Protein AF-A0A2P4XHM8-F1 (afdb_monomer_lite)

Secondary structure (DSSP, 8-state):
-HHHHHTEESSGGG--SSSEE-GGGT-S-TT------TTTHHHHHHHHHTS-GGGSTTGGGSPPPHHHHHHHHHHHHHHHHHHHTSTT----HHHHHHHHHHHHHHHHHHHHHHHHHHH-GGGSSS-SSSHHHHHHHHHHHH--STTHHHHHHHHHHHHHHTT-HHHHHHHHHHHHHHHHHHSSS--TTSTTHHHHHHHHHHHHSHHHHHHHHHSTTSSPPSSS---HHHHHHHSHHHHHH--SSTT-HHHHHHTTTGGGS-HHHHHHHHHHHHHHHHHHHHHHHHHHHHHHHH-HHHHHHHHHHHHHHHHTTGGGGSSS--TTTSPPHHHHHHHHHHHHHHHHHHHSTT-GGGGGS-TTHHHH-SSSS--

Radius of gyration: 26.79 Å; chains: 1; bounding box: 72×52×76 Å

Structure (mmCIF, N/CA/C/O backbone):
data_AF-A0A2P4XHM8-F1
#
_entry.id   AF-A0A2P4XHM8-F1
#
loop_
_atom_site.group_PDB
_atom_site.id
_atom_site.type_symbol
_atom_site.label_atom_id
_atom_site.label_alt_id
_atom_site.label_comp_id
_atom_site.label_asym_id
_atom_site.label_entity_id
_atom_site.label_seq_id
_atom_site.pdbx_PDB_ins_code
_atom_site.Cartn_x
_atom_site.Cartn_y
_atom_site.Cartn_z
_atom_site.occupancy
_atom_site.B_iso_or_equiv
_atom_site.auth_seq_id
_atom_site.auth_comp_id
_atom_site.auth_asym_id
_atom_site.auth_atom_id
_atom_site.pdbx_PDB_model_num
ATOM 1 N N . MET A 1 1 ? -11.647 5.630 32.961 1.00 89.12 1 MET A N 1
ATOM 2 C CA . MET A 1 1 ? -10.933 4.912 31.881 1.00 89.12 1 MET A CA 1
ATOM 3 C C . MET A 1 1 ? -11.720 5.019 30.587 1.00 89.12 1 MET A C 1
ATOM 5 O O . MET A 1 1 ? -11.275 5.742 29.714 1.00 89.12 1 MET A O 1
ATOM 9 N N . LEU A 1 2 ? -12.910 4.413 30.498 1.00 91.69 2 LEU A N 1
ATOM 10 C CA . LEU A 1 2 ? -13.724 4.394 29.274 1.00 91.69 2 LEU A CA 1
ATOM 11 C C . LEU A 1 2 ? -14.035 5.786 28.699 1.00 91.69 2 LEU A C 1
ATOM 13 O O . LEU A 1 2 ? -13.901 5.974 27.497 1.00 91.69 2 LEU A O 1
ATOM 17 N N . GLN A 1 3 ? -14.313 6.789 29.542 1.00 91.75 3 GLN A N 1
ATOM 18 C CA . GLN A 1 3 ? -14.524 8.172 29.078 1.00 91.75 3 GLN A CA 1
ATOM 19 C C . GLN A 1 3 ? -13.303 8.723 28.324 1.00 91.75 3 GLN A C 1
ATOM 21 O O . GLN A 1 3 ? -13.453 9.357 27.288 1.00 91.75 3 GLN A O 1
ATOM 26 N N . ARG A 1 4 ? -12.084 8.411 28.793 1.00 90.88 4 ARG A N 1
ATOM 27 C CA . ARG A 1 4 ? -10.829 8.798 28.125 1.00 90.88 4 ARG A CA 1
ATOM 28 C C . ARG A 1 4 ? -10.553 7.998 26.859 1.00 90.88 4 ARG A C 1
ATOM 30 O O . ARG A 1 4 ? -9.844 8.477 25.996 1.00 90.88 4 ARG A O 1
ATOM 37 N N . VAL A 1 5 ? -11.049 6.769 26.753 1.00 94.25 5 VAL A N 1
ATOM 38 C CA . VAL A 1 5 ? -10.861 5.939 25.552 1.00 94.25 5 VAL A CA 1
ATOM 39 C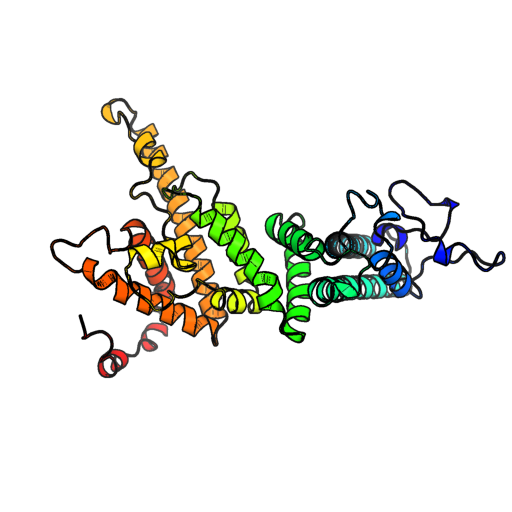 C . VAL A 1 5 ? -11.794 6.410 24.443 1.00 94.25 5 VAL A C 1
ATOM 41 O O . VAL A 1 5 ? -11.370 6.619 23.308 1.00 94.25 5 VAL A O 1
ATOM 44 N N . LEU A 1 6 ? -13.056 6.635 24.796 1.00 94.25 6 LEU A N 1
ATOM 45 C CA . LEU A 1 6 ? -14.114 7.005 23.866 1.00 94.25 6 LEU A CA 1
ATOM 46 C C . LEU A 1 6 ? -14.201 8.522 23.628 1.00 94.25 6 LEU A C 1
ATOM 48 O O . LEU A 1 6 ? -14.824 8.939 22.661 1.00 94.25 6 LEU A O 1
ATOM 52 N N . HIS A 1 7 ? -13.571 9.359 24.457 1.00 92.94 7 HIS A N 1
ATOM 53 C CA . HIS A 1 7 ? -13.730 10.824 24.426 1.00 92.94 7 HIS A CA 1
ATOM 54 C C . HIS A 1 7 ? -15.203 11.258 24.563 1.00 92.94 7 HIS A C 1
ATOM 56 O O . HIS A 1 7 ? -15.656 12.215 23.936 1.00 92.94 7 HIS A O 1
ATOM 62 N N . VAL A 1 8 ? -15.964 10.534 25.388 1.00 90.88 8 VAL A N 1
ATOM 63 C CA . VAL A 1 8 ? -17.378 10.823 25.665 1.00 90.88 8 VAL A CA 1
ATOM 64 C C . VAL A 1 8 ? -17.661 10.805 27.161 1.00 90.88 8 VAL A C 1
ATOM 66 O O . VAL A 1 8 ? -17.002 10.098 27.928 1.00 90.88 8 VAL A O 1
ATOM 69 N N . THR A 1 9 ? -18.670 11.563 27.574 1.00 89.44 9 THR A N 1
ATOM 70 C CA . THR A 1 9 ? -19.227 11.557 28.926 1.00 89.44 9 THR A CA 1
ATOM 71 C C . THR A 1 9 ? -20.744 11.403 28.871 1.00 89.44 9 THR A C 1
ATOM 73 O O . THR A 1 9 ? -21.395 11.880 27.945 1.00 89.44 9 THR A O 1
ATOM 76 N N . LEU A 1 10 ? -21.302 10.727 29.877 1.00 86.75 10 LEU A N 1
ATOM 77 C CA . LEU A 1 10 ? -22.750 10.606 30.081 1.00 86.75 10 LEU A CA 1
ATOM 78 C C . LEU A 1 10 ? -23.258 11.606 31.135 1.00 86.75 10 LEU A C 1
ATOM 80 O O . LEU A 1 10 ? -24.451 11.846 31.242 1.00 86.75 10 LEU A O 1
ATOM 84 N N . SER A 1 11 ? -22.345 12.213 31.904 1.00 83.25 11 SER A N 1
ATOM 85 C CA . SER A 1 11 ? -22.675 13.208 32.925 1.00 83.25 11 SER A CA 1
ATOM 86 C C . SER A 1 11 ? -22.377 14.619 32.406 1.00 83.25 11 SER A C 1
ATOM 88 O O . SER A 1 11 ? -21.229 14.867 32.001 1.00 83.25 11 SER A O 1
ATOM 90 N N . PRO A 1 12 ? -23.347 15.555 32.470 1.00 79.44 12 PRO A N 1
ATOM 91 C CA . PRO A 1 12 ? -23.153 16.949 32.067 1.00 79.44 12 PRO A CA 1
ATOM 92 C C . PRO A 1 12 ? -22.021 17.646 32.831 1.00 79.44 12 PRO A C 1
ATOM 94 O O . PRO A 1 12 ? -21.310 18.470 32.263 1.00 79.44 12 PRO A O 1
ATOM 97 N N . ALA A 1 13 ? -21.802 17.272 34.097 1.00 78.62 13 ALA A N 1
ATOM 98 C CA . ALA A 1 13 ? -20.784 17.874 34.961 1.00 78.62 13 ALA A CA 1
ATOM 99 C C . ALA A 1 13 ? -19.343 17.637 34.474 1.00 78.62 13 ALA A C 1
ATOM 101 O O . ALA A 1 13 ? -18.452 18.425 34.778 1.00 78.62 13 ALA A O 1
ATOM 102 N N . ASN A 1 14 ? -19.113 16.566 33.708 1.00 77.88 14 ASN A N 1
ATOM 103 C CA . ASN A 1 14 ? -17.794 16.202 33.183 1.00 77.88 14 ASN A CA 1
ATOM 104 C C . ASN A 1 14 ? -17.599 16.618 31.715 1.00 77.88 14 ASN A C 1
ATOM 106 O O . ASN A 1 14 ? -16.598 16.243 31.104 1.00 77.88 14 ASN A O 1
ATOM 110 N N . SER A 1 15 ? -18.557 17.346 31.130 1.00 79.88 15 SER A N 1
ATOM 111 C CA . SER A 1 15 ? -18.459 17.832 29.753 1.00 79.88 15 SER A CA 1
ATOM 112 C C . SER A 1 15 ? -17.313 18.833 29.630 1.00 79.88 15 SER A C 1
ATOM 114 O O . SER A 1 15 ? -17.221 19.788 30.400 1.00 79.88 15 SER A O 1
ATOM 116 N N . SER A 1 16 ? -16.433 18.629 28.654 1.00 80.38 16 SER A N 1
ATOM 117 C CA . SER A 1 16 ? -15.273 19.492 28.415 1.00 80.38 16 SER A CA 1
ATOM 118 C C . SER A 1 16 ? -14.989 19.606 26.918 1.00 80.38 16 SER A C 1
ATOM 120 O O . SER A 1 16 ? -15.649 18.968 26.104 1.00 80.38 16 SER A O 1
ATOM 122 N N . SER A 1 17 ? -13.980 20.391 26.527 1.00 73.25 17 SER A N 1
ATOM 123 C CA . SER A 1 17 ? -13.530 20.428 25.127 1.00 73.25 17 SER A CA 1
ATOM 124 C C . SER A 1 17 ? -12.976 19.082 24.630 1.00 73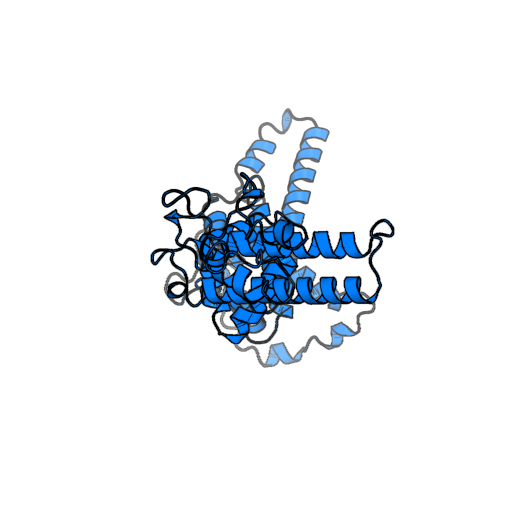.25 17 SER A C 1
ATOM 126 O O . SER A 1 17 ? -12.831 18.893 23.428 1.00 73.25 17 SER A O 1
ATOM 128 N N . GLU A 1 18 ? -12.626 18.169 25.541 1.00 78.31 18 GLU A N 1
ATOM 129 C CA . GLU A 1 18 ? -12.064 16.848 25.233 1.00 78.31 18 GLU A CA 1
ATOM 130 C C . GLU A 1 18 ? -13.109 15.723 25.335 1.00 78.31 18 GLU A C 1
ATOM 132 O O . GLU A 1 18 ? -13.016 14.734 24.607 1.00 78.31 18 GLU A O 1
ATOM 137 N N . LEU A 1 19 ? -14.109 15.871 26.214 1.00 85.44 19 LEU A N 1
ATOM 138 C CA . LEU A 1 19 ? -15.163 14.882 26.453 1.00 85.44 19 LEU A CA 1
ATOM 139 C C . LEU A 1 19 ? -16.507 15.375 25.916 1.00 85.44 19 LEU A C 1
ATOM 141 O O . LEU A 1 19 ? -17.112 16.284 26.485 1.00 85.44 19 LEU A O 1
ATOM 145 N N . LEU A 1 20 ? -16.998 14.717 24.865 1.00 87.25 20 LEU A N 1
ATOM 146 C CA . LEU A 1 20 ? -18.301 15.009 24.274 1.00 87.25 20 LEU A CA 1
ATOM 147 C C . LEU A 1 20 ? -19.433 14.437 25.139 1.00 87.25 20 LEU A C 1
ATOM 149 O O . LEU A 1 20 ? -19.448 13.240 25.430 1.00 87.25 20 LEU A O 1
ATOM 153 N N . LEU A 1 21 ? -20.394 15.271 25.530 1.00 86.69 21 LEU A N 1
ATOM 154 C CA . LEU A 1 21 ? -21.606 14.813 26.209 1.00 86.69 21 LEU A CA 1
ATOM 155 C C . LEU A 1 21 ? -22.535 14.103 25.218 1.00 86.69 21 LEU A C 1
ATOM 157 O O . LEU A 1 21 ? -22.837 14.652 24.161 1.00 86.69 21 LEU A O 1
ATOM 161 N N . LEU A 1 22 ? -23.018 12.914 25.580 1.00 86.00 22 LEU A N 1
ATOM 162 C CA . LEU A 1 22 ? -24.069 12.217 24.837 1.00 86.00 22 LEU A CA 1
ATOM 163 C C . LEU A 1 22 ? -25.427 12.440 25.526 1.00 86.00 22 LEU A C 1
ATOM 165 O O . LEU A 1 22 ? -25.728 11.750 26.504 1.00 86.00 22 LEU A O 1
ATOM 169 N N . PRO A 1 23 ? -26.243 13.405 25.061 1.00 79.25 23 PRO A N 1
ATOM 170 C CA . PRO A 1 23 ? -27.460 13.819 25.759 1.00 79.25 23 PRO A CA 1
ATOM 171 C C . PRO A 1 23 ? -28.508 12.705 25.862 1.00 79.25 23 PRO A C 1
ATOM 173 O O . PRO A 1 23 ? -29.225 12.652 26.856 1.00 79.25 23 PRO A O 1
ATOM 176 N N . GLN A 1 24 ? -28.548 11.775 24.903 1.00 80.75 24 GLN A N 1
ATOM 177 C CA . GLN A 1 24 ? -29.465 10.630 24.903 1.00 80.75 24 GLN A CA 1
ATOM 178 C C . GLN A 1 24 ? -29.274 9.673 26.093 1.00 80.75 24 GLN A C 1
ATOM 180 O O . GLN A 1 24 ? -30.182 8.924 26.424 1.00 80.75 24 GLN A O 1
ATOM 185 N N . PHE A 1 25 ? -28.117 9.714 26.758 1.00 79.19 25 PHE A N 1
ATOM 186 C CA . PHE A 1 25 ? -27.855 8.945 27.981 1.00 79.19 25 PHE A CA 1
ATOM 187 C C . PHE A 1 25 ? -27.886 9.813 29.246 1.00 79.19 25 PHE A C 1
ATOM 189 O O . PHE A 1 25 ? -27.751 9.290 30.351 1.00 79.19 25 PHE A O 1
ATOM 196 N N . ALA A 1 26 ? -28.019 11.133 29.092 1.00 67.12 26 ALA A N 1
ATOM 197 C CA . ALA A 1 26 ? -27.961 12.093 30.187 1.00 67.12 26 ALA A CA 1
ATOM 198 C C . ALA A 1 26 ? -29.334 12.356 30.829 1.00 67.12 26 ALA A C 1
ATOM 200 O O . ALA A 1 26 ? -29.383 12.909 31.926 1.00 67.12 26 ALA A O 1
ATOM 201 N N . ALA A 1 27 ? -30.441 11.985 30.176 1.00 58.12 27 ALA A N 1
ATOM 202 C CA . ALA A 1 27 ? -31.784 12.276 30.667 1.00 58.12 27 ALA A CA 1
ATOM 203 C C . ALA A 1 27 ? -32.775 11.149 30.349 1.00 58.12 27 ALA A C 1
ATOM 205 O O . ALA A 1 27 ? -33.145 10.979 29.195 1.00 58.12 27 ALA A O 1
ATOM 206 N N . GLU A 1 28 ? -33.223 10.444 31.397 1.00 50.84 28 GLU A N 1
ATOM 207 C CA . GLU A 1 28 ? -34.598 9.914 31.498 1.00 50.84 28 GLU A CA 1
ATOM 208 C C . GLU A 1 28 ? -34.998 9.452 32.919 1.00 50.84 28 GLU A C 1
ATOM 210 O O . GLU A 1 28 ? -36.181 9.252 33.165 1.00 50.84 28 GLU A O 1
ATOM 215 N N . ASN A 1 29 ? -34.088 9.359 33.904 1.00 46.09 29 ASN A N 1
ATOM 216 C CA . ASN A 1 29 ? -34.474 9.109 35.303 1.00 46.09 29 ASN A CA 1
ATOM 217 C C . ASN A 1 29 ? -33.599 9.881 36.302 1.00 46.09 29 ASN A C 1
ATOM 219 O O . ASN A 1 29 ? -32.431 9.556 36.497 1.00 46.09 29 ASN A O 1
ATOM 223 N N . GLU A 1 30 ? -34.196 10.841 37.014 1.00 49.81 30 GLU A N 1
ATOM 224 C CA . GLU A 1 30 ? -33.586 11.650 38.091 1.00 49.81 30 GLU A CA 1
ATOM 225 C C . GLU A 1 30 ? -33.119 10.835 39.325 1.00 49.81 30 GLU A C 1
ATOM 227 O O . GLU A 1 30 ? -32.728 11.406 40.340 1.00 49.81 30 GLU A O 1
ATOM 232 N N . ALA A 1 31 ? -33.143 9.498 39.269 1.00 48.81 31 ALA A N 1
ATOM 233 C CA . ALA A 1 31 ? -32.831 8.622 40.398 1.00 48.81 31 ALA A CA 1
ATOM 234 C C . ALA A 1 31 ? -31.466 7.911 40.305 1.00 48.81 31 ALA A C 1
ATOM 236 O O . ALA A 1 31 ? -30.995 7.393 41.319 1.00 48.81 31 ALA A O 1
ATOM 237 N N . GLN A 1 32 ? -30.806 7.876 39.136 1.00 54.75 32 GLN A N 1
ATOM 238 C CA . GLN A 1 32 ? -29.509 7.202 39.007 1.00 54.75 32 GLN A CA 1
ATOM 239 C C . GLN A 1 32 ? -28.675 7.768 37.851 1.00 54.75 32 GLN A C 1
ATOM 241 O O . GLN A 1 32 ? -29.025 7.590 36.687 1.00 54.75 32 GLN A O 1
ATOM 246 N N . ASP A 1 33 ? -27.547 8.413 38.169 1.00 60.94 33 ASP A N 1
ATOM 247 C CA . ASP A 1 33 ? -26.552 8.810 37.168 1.00 60.94 33 ASP A CA 1
ATOM 248 C C . ASP A 1 33 ? -26.105 7.570 36.375 1.00 60.94 33 ASP A C 1
ATOM 250 O O . ASP A 1 33 ? -25.516 6.639 36.935 1.00 60.94 33 ASP A O 1
ATOM 254 N N . VAL A 1 34 ? -26.375 7.537 35.067 1.00 73.56 34 VAL A N 1
ATOM 255 C CA . VAL A 1 34 ? -25.906 6.458 34.191 1.00 73.56 34 VAL A CA 1
ATOM 256 C C . VAL A 1 34 ? -24.388 6.580 34.056 1.00 73.56 34 VAL A C 1
ATOM 258 O O . VAL A 1 34 ? -23.858 7.482 33.406 1.00 73.56 34 VAL A O 1
ATOM 261 N N . ILE A 1 35 ? -23.658 5.664 34.693 1.00 82.94 35 ILE A N 1
ATOM 262 C CA . ILE A 1 35 ? -22.194 5.633 34.638 1.00 82.94 35 ILE A CA 1
ATOM 263 C C . ILE A 1 35 ? -21.747 4.824 33.416 1.00 82.94 35 ILE A C 1
ATOM 265 O O . ILE A 1 35 ? -22.267 3.746 33.121 1.00 82.94 35 ILE A O 1
ATOM 269 N N . LEU A 1 36 ? -20.729 5.328 32.716 1.00 86.75 36 LEU A N 1
ATOM 270 C CA . LEU A 1 36 ? -20.074 4.593 31.638 1.00 86.75 36 LEU A CA 1
ATOM 271 C C . LEU A 1 36 ? -19.326 3.377 32.208 1.00 86.75 36 LEU A C 1
ATOM 273 O O . LEU A 1 36 ? -18.373 3.524 32.979 1.00 86.75 36 LEU A O 1
ATOM 277 N N . SER A 1 37 ? -19.749 2.184 31.807 1.00 89.56 37 SER A N 1
ATOM 278 C CA . SER A 1 37 ? -19.273 0.892 32.299 1.00 89.56 37 SER A CA 1
ATOM 279 C C . SER A 1 37 ? -19.055 -0.087 31.143 1.00 89.56 37 SER A C 1
ATOM 281 O O . SER A 1 37 ? -19.367 0.211 29.993 1.00 89.56 37 SER A O 1
ATOM 283 N N . ALA A 1 38 ? -18.518 -1.274 31.431 1.00 88.50 38 ALA A N 1
ATOM 284 C CA . ALA A 1 38 ? -18.350 -2.303 30.408 1.00 88.50 38 ALA A CA 1
ATOM 285 C C . ALA A 1 38 ? -19.689 -2.756 29.791 1.00 88.50 38 ALA A C 1
ATOM 287 O O . ALA A 1 38 ? -19.716 -3.126 28.624 1.00 88.50 38 ALA A O 1
ATOM 288 N N . ALA A 1 39 ? -20.795 -2.665 30.539 1.00 88.62 39 ALA A N 1
ATOM 289 C CA . ALA A 1 39 ? -22.111 -3.118 30.091 1.00 88.62 39 ALA A CA 1
ATOM 290 C C . ALA A 1 39 ? -22.742 -2.225 29.008 1.00 88.62 39 ALA A C 1
ATOM 292 O O . ALA A 1 39 ? -23.501 -2.725 28.187 1.00 88.62 39 ALA A O 1
ATOM 293 N N . ASN A 1 40 ? -22.431 -0.923 28.994 1.00 90.69 40 ASN A N 1
ATOM 294 C CA . ASN A 1 40 ? -22.996 0.044 28.042 1.00 90.69 40 ASN A CA 1
ATOM 295 C C . ASN A 1 40 ? -21.962 0.612 27.054 1.00 90.69 40 ASN A C 1
ATOM 297 O O . ASN A 1 40 ? -22.311 1.420 26.198 1.00 90.69 40 ASN A O 1
ATOM 301 N N . ALA A 1 41 ? -20.693 0.193 27.129 1.00 92.19 41 ALA A N 1
ATOM 302 C CA . ALA A 1 41 ? -19.630 0.716 26.269 1.00 92.19 41 ALA A CA 1
ATOM 303 C C . ALA A 1 41 ? -19.903 0.507 24.768 1.00 92.19 41 ALA A C 1
ATOM 305 O O . ALA A 1 41 ? -19.578 1.379 23.963 1.00 92.19 41 ALA A O 1
ATOM 306 N N . SER A 1 42 ? -20.513 -0.622 24.400 1.00 91.88 42 SER A N 1
ATOM 307 C CA . SER A 1 42 ? -20.863 -0.958 23.017 1.00 91.88 42 SER A CA 1
ATOM 308 C C . SER A 1 42 ? -21.924 -0.018 22.441 1.00 91.88 42 SER A C 1
ATOM 310 O O . SER A 1 42 ? -21.747 0.524 21.349 1.00 91.88 42 SER A O 1
ATOM 312 N N . GLU A 1 43 ? -22.993 0.211 23.202 1.00 91.25 43 GLU A N 1
ATOM 313 C CA . GLU A 1 43 ? -24.091 1.115 22.857 1.00 91.25 43 GLU A CA 1
ATOM 314 C C . GLU A 1 43 ? -23.605 2.564 22.774 1.00 91.25 43 GLU A C 1
ATOM 316 O O . GLU A 1 43 ? -23.906 3.275 21.819 1.00 91.25 43 GLU A O 1
ATOM 321 N N . VAL A 1 44 ? -22.769 2.980 23.728 1.00 93.00 44 VAL A N 1
ATOM 322 C CA . VAL A 1 44 ? -22.172 4.319 23.761 1.00 93.00 44 VAL A CA 1
ATOM 323 C C . VAL A 1 44 ? -21.255 4.553 22.561 1.00 93.00 44 VAL A C 1
ATOM 325 O O . VAL A 1 44 ? -21.332 5.612 21.934 1.00 93.00 44 VAL A O 1
ATOM 328 N N . LEU A 1 45 ? -20.409 3.576 22.209 1.00 94.44 45 LEU A N 1
ATOM 329 C CA . LEU A 1 45 ? -19.561 3.660 21.020 1.00 94.44 45 LEU A CA 1
ATOM 330 C C . LEU A 1 45 ? -20.414 3.764 19.755 1.00 94.44 45 LEU A C 1
ATOM 332 O O . LEU A 1 45 ? -20.198 4.675 18.962 1.00 94.44 45 LEU A O 1
ATOM 336 N N . TYR A 1 46 ? -21.400 2.879 19.587 1.00 92.44 46 TYR A N 1
ATOM 337 C CA . TYR A 1 46 ? -22.306 2.911 18.439 1.00 92.44 46 TYR A CA 1
ATOM 338 C C . TYR A 1 46 ? -22.989 4.275 18.315 1.00 92.44 46 TYR A C 1
ATOM 340 O O . TYR A 1 46 ? -22.874 4.939 17.288 1.00 92.44 46 TYR A O 1
ATOM 348 N N . SER A 1 47 ? -23.601 4.739 19.404 1.00 90.38 47 SER A N 1
ATOM 349 C CA . SER A 1 47 ? -24.324 6.004 19.467 1.00 90.38 47 SER A CA 1
ATOM 350 C C . SER A 1 47 ? -23.446 7.209 19.115 1.00 90.38 47 SER A C 1
ATOM 352 O O . SER A 1 47 ? -23.896 8.127 18.433 1.00 90.38 47 SER A O 1
ATOM 354 N N . ARG A 1 48 ? -22.162 7.192 19.503 1.00 90.69 48 ARG A N 1
ATOM 355 C CA . ARG A 1 48 ? -21.197 8.224 19.107 1.00 90.69 48 ARG A CA 1
ATOM 356 C C . ARG A 1 48 ? -20.878 8.193 17.613 1.00 90.69 48 ARG A C 1
ATOM 358 O O . ARG A 1 48 ? -20.641 9.253 17.032 1.00 90.69 48 ARG A O 1
ATOM 365 N N . VAL A 1 49 ? -20.811 7.015 17.002 1.00 90.94 49 VAL A N 1
ATOM 366 C CA . VAL A 1 49 ? -20.440 6.862 15.589 1.00 90.94 49 VAL A CA 1
ATOM 367 C C . VAL A 1 49 ? -21.610 7.227 14.662 1.00 90.94 49 VAL A C 1
ATOM 369 O O . VAL A 1 49 ? -21.375 7.807 13.605 1.00 90.94 49 VAL A O 1
ATOM 372 N N . ILE A 1 50 ? -22.856 6.977 15.080 1.00 89.25 50 ILE A N 1
ATOM 373 C CA . ILE A 1 50 ? -24.075 7.343 14.330 1.00 89.25 50 ILE A CA 1
ATOM 374 C C . ILE A 1 50 ? -24.627 8.740 14.666 1.00 89.25 50 ILE A C 1
ATOM 376 O O . ILE A 1 50 ? -25.749 9.076 14.293 1.00 89.25 50 ILE A O 1
ATOM 380 N N . MET A 1 51 ? -23.873 9.553 15.403 1.00 87.06 51 MET A N 1
ATOM 381 C CA . MET A 1 51 ? -24.306 10.887 15.819 1.00 87.06 51 MET A CA 1
ATOM 382 C C . MET A 1 51 ? -24.261 11.876 14.648 1.00 87.06 51 MET A C 1
ATOM 384 O O . MET A 1 51 ? -23.305 11.864 13.868 1.00 87.06 51 MET A O 1
ATOM 388 N N . ASN A 1 52 ? -25.268 12.751 14.541 1.00 83.25 52 ASN A N 1
ATOM 389 C CA . ASN A 1 52 ? -25.352 13.709 13.440 1.00 83.25 52 ASN A CA 1
ATOM 390 C C . ASN A 1 52 ? -24.088 14.579 13.360 1.00 83.25 52 ASN A C 1
ATOM 392 O O . ASN A 1 52 ? -23.637 15.087 14.391 1.00 83.25 52 ASN A O 1
ATOM 396 N N . PRO A 1 53 ? -23.548 14.838 12.156 1.00 81.50 53 PRO A N 1
ATOM 397 C CA . PRO A 1 53 ? -22.302 15.587 12.013 1.00 81.50 53 PRO A CA 1
ATOM 398 C C . PRO A 1 53 ? -22.363 17.013 12.585 1.00 81.50 53 PRO A C 1
ATOM 400 O O . PRO A 1 53 ? -21.353 17.535 13.052 1.00 81.50 53 PRO A O 1
ATOM 403 N N . SER A 1 54 ? -23.551 17.627 12.601 1.00 81.31 54 SER A N 1
ATOM 404 C CA . SER A 1 54 ? -23.811 18.936 13.219 1.00 81.31 54 SER A CA 1
ATOM 405 C C . SER A 1 54 ? -23.531 18.971 14.721 1.00 81.31 54 SER A C 1
ATOM 407 O O . SER A 1 54 ? -23.128 20.012 15.234 1.00 81.31 54 SER A O 1
ATOM 409 N N . ASP A 1 55 ? -23.710 17.839 15.402 1.00 81.94 55 ASP A N 1
ATOM 410 C CA . ASP A 1 55 ? -23.539 17.712 16.850 1.00 81.94 55 ASP A CA 1
ATOM 411 C C . ASP A 1 55 ? -22.108 17.281 17.226 1.00 81.94 55 ASP A C 1
ATOM 413 O O . ASP A 1 55 ? -21.769 17.150 18.404 1.00 81.94 55 ASP A O 1
ATOM 417 N N . LEU A 1 56 ? -21.244 17.054 16.228 1.00 82.38 56 LEU A N 1
ATOM 418 C CA . LEU A 1 56 ? -19.856 16.654 16.429 1.00 82.38 56 LEU A CA 1
ATOM 419 C C . LEU A 1 56 ? -18.918 17.858 16.587 1.00 82.38 56 LEU A C 1
ATOM 421 O O . LEU A 1 56 ? -19.181 18.940 16.058 1.00 82.38 56 LEU A O 1
ATOM 425 N N . PRO A 1 57 ? -17.759 17.675 17.251 1.00 73.12 57 PRO A N 1
ATOM 426 C CA . PRO A 1 57 ? -16.700 18.680 17.247 1.00 73.12 57 PRO A CA 1
ATOM 427 C C . PRO A 1 57 ? -16.309 19.058 15.810 1.00 73.12 57 PRO A C 1
ATOM 429 O O . PRO A 1 57 ? -15.972 18.182 15.017 1.00 73.12 57 PRO A O 1
ATOM 432 N N . GLY A 1 58 ? -16.356 20.355 15.486 1.00 71.69 58 GLY A N 1
ATOM 433 C CA . GLY A 1 58 ? -16.161 20.879 14.122 1.00 71.69 58 GLY A CA 1
ATOM 434 C C . GLY A 1 58 ? -17.463 21.224 13.384 1.00 71.69 58 GLY A C 1
ATOM 435 O O . GLY A 1 58 ? -17.427 21.971 12.404 1.00 71.69 58 GLY A O 1
ATOM 436 N N . GLY A 1 59 ? -18.609 20.756 13.893 1.00 75.69 59 GLY A N 1
ATOM 437 C CA . GLY A 1 59 ? -19.938 20.981 13.329 1.00 75.69 59 GLY A CA 1
ATOM 438 C C . GLY A 1 59 ? -20.091 20.446 11.903 1.00 75.69 59 GLY A C 1
ATOM 439 O O . GLY A 1 59 ? -19.238 19.729 11.379 1.00 75.69 59 GLY A O 1
ATOM 440 N N . ALA A 1 60 ? -21.166 20.862 11.231 1.00 73.81 60 ALA A N 1
ATOM 441 C CA . ALA A 1 60 ? -21.477 20.420 9.870 1.00 73.81 60 ALA A CA 1
ATOM 442 C C . ALA A 1 60 ? -20.426 20.829 8.814 1.00 73.81 60 ALA A C 1
ATOM 444 O O . ALA A 1 60 ? -20.374 20.233 7.744 1.00 73.81 60 ALA A O 1
ATOM 445 N N . GLN A 1 61 ? -19.588 21.837 9.091 1.00 73.50 61 GLN A N 1
ATOM 446 C CA . GLN A 1 61 ? -18.579 22.317 8.135 1.00 73.50 61 GLN A CA 1
ATOM 447 C C . GLN A 1 61 ? -17.311 21.457 8.117 1.00 73.50 61 GLN A C 1
ATOM 449 O O . GLN A 1 61 ? -16.677 21.315 7.072 1.00 73.50 61 GLN A O 1
ATOM 454 N N . HIS A 1 62 ? -16.941 20.877 9.262 1.00 76.69 62 HIS A N 1
ATOM 455 C CA . HIS A 1 62 ? -15.756 20.031 9.401 1.00 76.69 62 HIS A CA 1
ATOM 456 C C . HIS A 1 62 ? -16.080 18.768 10.202 1.00 76.69 62 HIS A C 1
ATOM 458 O O . HIS A 1 62 ? -15.550 18.578 11.301 1.00 76.69 62 HIS A O 1
ATOM 464 N N . PRO A 1 63 ? -16.952 17.901 9.664 1.00 80.50 63 PRO A N 1
ATOM 465 C CA . PRO A 1 63 ? -17.362 16.705 10.370 1.00 80.50 63 PRO A CA 1
ATOM 466 C C . PRO A 1 63 ? -16.182 15.742 10.554 1.00 80.50 63 PRO A C 1
ATOM 468 O O . PRO A 1 63 ? -15.391 15.507 9.639 1.00 80.50 63 PRO A O 1
ATOM 471 N N . LEU A 1 64 ? -16.048 15.170 11.752 1.00 86.31 64 LEU A N 1
ATOM 472 C CA . LEU A 1 64 ? -15.053 14.131 12.016 1.00 86.31 64 LEU A CA 1
ATOM 473 C C . LEU A 1 64 ? -15.553 12.793 11.461 1.00 86.31 64 LEU A C 1
ATOM 475 O O . LEU A 1 64 ? -16.546 12.263 11.957 1.00 86.31 64 LEU A O 1
ATOM 479 N N . ALA A 1 65 ? -14.838 12.235 10.481 1.00 90.00 65 ALA A N 1
ATOM 480 C CA . ALA A 1 65 ? -15.139 10.924 9.907 1.00 90.00 65 ALA A CA 1
ATOM 481 C C . ALA A 1 65 ? -15.218 9.828 10.984 1.00 90.00 65 ALA A C 1
ATOM 483 O O . ALA A 1 65 ? -14.376 9.789 11.890 1.00 90.00 65 ALA A O 1
ATOM 484 N N . ALA A 1 66 ? -16.157 8.890 10.836 1.00 92.31 66 ALA A N 1
ATOM 485 C CA . ALA A 1 66 ? -16.283 7.738 11.727 1.00 92.31 66 ALA A CA 1
ATOM 486 C C . ALA A 1 66 ? -14.968 6.951 11.805 1.00 92.31 66 ALA A C 1
ATOM 488 O O . ALA A 1 66 ? -14.451 6.726 12.897 1.00 92.31 66 ALA A O 1
ATOM 489 N N . VAL A 1 67 ? -14.367 6.629 10.654 1.00 94.75 67 VAL A N 1
ATOM 490 C CA . VAL A 1 67 ? -13.100 5.876 10.583 1.00 94.75 67 VAL A CA 1
ATOM 491 C C . VAL A 1 67 ? -11.959 6.608 11.302 1.00 94.75 67 VAL A C 1
ATOM 493 O O . VAL A 1 67 ? -11.195 5.985 12.035 1.00 94.75 67 VAL A O 1
ATOM 496 N N . ALA A 1 68 ? -11.868 7.937 11.162 1.00 94.00 68 ALA A N 1
ATOM 497 C CA . ALA A 1 68 ? -10.848 8.734 11.851 1.00 94.00 68 ALA A CA 1
ATOM 498 C C . ALA A 1 68 ? -11.042 8.733 13.375 1.00 94.00 68 ALA A C 1
ATOM 500 O O . ALA A 1 68 ? -10.077 8.680 14.130 1.00 94.00 68 ALA A O 1
ATOM 501 N N . TYR A 1 69 ? -12.288 8.783 13.847 1.00 94.88 69 TYR A N 1
ATOM 502 C CA . TYR A 1 69 ? -12.577 8.670 15.274 1.00 94.88 69 TYR A CA 1
ATOM 503 C C . TYR A 1 69 ? -12.246 7.267 15.813 1.00 94.88 69 TYR A C 1
ATOM 505 O O . TYR A 1 69 ? -11.580 7.149 16.845 1.00 94.88 69 TYR A O 1
ATOM 513 N N . LEU A 1 70 ? -12.676 6.216 15.109 1.00 96.81 70 LEU A N 1
ATOM 514 C CA . LEU A 1 70 ? -12.498 4.817 15.505 1.00 96.81 70 LEU A CA 1
ATOM 515 C C . LEU A 1 70 ? -11.023 4.407 15.565 1.00 96.81 70 LEU A C 1
ATOM 517 O O . LEU A 1 70 ? -10.625 3.719 16.505 1.00 96.81 70 LEU A O 1
ATOM 521 N N . GLU A 1 71 ? -10.205 4.882 14.627 1.00 97.19 71 GLU A N 1
ATOM 522 C CA . GLU A 1 71 ? -8.751 4.690 14.630 1.00 97.19 71 GLU A CA 1
ATOM 523 C C . GLU A 1 71 ? -8.101 5.274 15.898 1.00 97.19 71 GLU A C 1
ATOM 525 O O . GLU A 1 71 ? -7.319 4.609 16.581 1.00 97.19 71 GLU A O 1
ATOM 530 N N . GLN A 1 72 ? -8.500 6.480 16.302 1.00 96.44 72 GLN A N 1
ATOM 531 C CA . GLN A 1 72 ? -7.998 7.093 17.531 1.00 96.44 72 GLN A CA 1
ATOM 532 C C . GLN A 1 72 ? -8.475 6.357 18.794 1.00 96.44 72 GLN A C 1
ATOM 534 O O . GLN A 1 72 ? -7.706 6.199 19.746 1.00 96.44 72 GLN A O 1
ATOM 539 N N . VAL A 1 73 ? -9.728 5.883 18.823 1.00 97.31 73 VAL A N 1
ATOM 540 C CA . VAL A 1 73 ? -10.234 5.038 19.923 1.00 97.31 73 VAL A CA 1
ATOM 541 C C . VAL A 1 73 ? -9.426 3.744 20.006 1.00 97.31 73 VAL A C 1
ATOM 543 O O . VAL A 1 73 ? -9.001 3.361 21.096 1.00 97.31 73 VAL A O 1
ATOM 546 N N . PHE A 1 74 ? -9.147 3.113 18.862 1.00 97.88 74 PHE A N 1
ATOM 547 C CA . PHE A 1 74 ? -8.358 1.890 18.781 1.00 97.88 74 PHE A CA 1
ATOM 548 C C . PHE A 1 74 ? -6.975 2.074 19.421 1.00 97.88 74 PHE A C 1
ATOM 550 O O . PHE A 1 74 ? -6.577 1.248 20.248 1.00 97.88 74 PHE A O 1
ATOM 557 N N . TYR A 1 75 ? -6.282 3.182 19.136 1.00 97.06 75 TYR A N 1
ATOM 558 C CA . TYR A 1 75 ? -4.988 3.487 19.760 1.00 97.06 75 TYR A CA 1
ATOM 559 C C . TYR A 1 75 ? -5.086 3.707 21.265 1.00 97.06 75 TYR A C 1
ATOM 561 O O . TYR A 1 75 ? -4.323 3.114 22.032 1.00 97.06 75 TYR A O 1
ATOM 569 N N . ARG A 1 76 ? -6.067 4.500 21.709 1.00 96.56 76 ARG A N 1
ATOM 570 C CA . ARG A 1 76 ? -6.267 4.778 23.137 1.00 96.56 76 ARG A CA 1
ATOM 571 C C . ARG A 1 76 ? -6.587 3.518 23.934 1.00 96.56 76 ARG A C 1
ATOM 573 O O . ARG A 1 76 ? -6.139 3.403 25.074 1.00 96.56 76 ARG A O 1
ATOM 580 N N . CYS A 1 77 ? -7.299 2.554 23.346 1.00 96.50 77 CYS A N 1
ATOM 581 C CA . CYS A 1 77 ? -7.504 1.250 23.972 1.00 96.50 77 CYS A CA 1
ATOM 582 C C . CYS A 1 77 ? -6.172 0.569 24.297 1.00 96.50 77 CYS A C 1
ATOM 584 O O . CYS A 1 77 ? -5.976 0.129 25.427 1.00 96.50 77 CYS A O 1
ATOM 586 N N . ARG A 1 78 ? -5.229 0.516 23.348 1.00 94.44 78 ARG A N 1
ATOM 587 C CA . ARG A 1 78 ? -3.918 -0.109 23.577 1.00 94.44 78 ARG A CA 1
ATOM 588 C C . ARG A 1 78 ? -3.104 0.627 24.630 1.00 94.44 78 ARG A C 1
ATOM 590 O O . ARG A 1 78 ? -2.477 -0.029 25.462 1.00 94.44 78 ARG A O 1
ATOM 597 N N . ASP A 1 79 ? -3.133 1.954 24.617 1.00 94.06 79 ASP A N 1
ATOM 598 C CA . ASP A 1 79 ? -2.423 2.764 25.605 1.00 94.06 79 ASP A CA 1
ATOM 599 C C . ASP A 1 79 ? -2.972 2.513 27.016 1.00 94.06 79 ASP A C 1
ATOM 601 O O . ASP A 1 79 ? -2.208 2.338 27.967 1.00 94.06 79 ASP A O 1
ATOM 605 N N . GLU A 1 80 ? -4.296 2.430 27.178 1.00 93.94 80 GLU A N 1
ATOM 606 C CA . GLU A 1 80 ? -4.905 2.081 28.465 1.00 93.94 80 GLU A CA 1
ATOM 607 C C . GLU A 1 80 ? -4.640 0.616 28.852 1.00 93.94 80 GLU A C 1
ATOM 609 O O . GLU A 1 80 ? -4.345 0.360 30.019 1.00 93.94 80 GLU A O 1
ATOM 614 N N . MET A 1 81 ? -4.627 -0.333 27.907 1.00 92.88 81 MET A N 1
ATOM 615 C CA . MET A 1 81 ? -4.224 -1.724 28.178 1.00 92.88 81 MET A CA 1
ATOM 616 C C . MET A 1 81 ? -2.789 -1.802 28.720 1.00 92.88 81 MET A C 1
ATOM 618 O O . MET A 1 81 ? -2.534 -2.527 29.680 1.00 92.88 81 MET A O 1
ATOM 622 N N . GLN A 1 82 ? -1.852 -1.027 28.166 1.00 92.38 82 GLN A N 1
ATOM 623 C CA . GLN A 1 82 ? -0.481 -0.950 28.686 1.00 92.38 82 GLN A CA 1
ATOM 624 C C . GLN A 1 82 ? -0.435 -0.326 30.087 1.00 92.38 82 GLN A C 1
ATOM 626 O O . GLN A 1 82 ? 0.278 -0.818 30.964 1.00 92.38 82 GLN A O 1
ATOM 631 N N . LYS A 1 83 ? -1.233 0.718 30.346 1.00 91.75 83 LYS A N 1
ATOM 632 C CA . LYS A 1 83 ? -1.337 1.321 31.685 1.00 91.75 83 LYS A CA 1
ATOM 633 C C . LYS A 1 83 ? -1.900 0.340 32.715 1.00 91.75 83 LYS A C 1
ATOM 635 O O . LYS A 1 83 ? -1.416 0.329 33.843 1.00 91.75 83 LYS A O 1
ATOM 640 N N . LEU A 1 84 ? -2.866 -0.508 32.351 1.00 90.12 84 LEU A N 1
ATOM 641 C CA . LEU A 1 84 ? -3.431 -1.529 33.250 1.00 90.12 84 LEU A CA 1
ATOM 642 C C . LEU A 1 84 ? -2.386 -2.558 33.718 1.00 90.12 84 LEU A C 1
ATOM 644 O O . LEU A 1 84 ? -2.467 -3.052 34.851 1.00 90.12 84 LEU A O 1
ATOM 648 N N . GLN A 1 85 ? -1.378 -2.833 32.884 1.00 87.50 85 GLN A N 1
ATOM 649 C CA . GLN A 1 85 ? -0.246 -3.707 33.216 1.00 87.50 85 GLN A CA 1
ATOM 650 C C . GLN A 1 85 ? 0.764 -3.052 34.172 1.00 87.50 85 GLN A C 1
ATOM 652 O O . GLN A 1 85 ? 1.605 -3.741 34.748 1.00 87.50 85 GLN A O 1
ATOM 657 N N . SER A 1 86 ? 0.679 -1.737 34.388 1.00 88.88 86 SER A N 1
ATOM 658 C CA . SER A 1 86 ? 1.568 -1.021 35.297 1.00 88.88 86 SER A CA 1
ATOM 659 C C . SER A 1 86 ? 1.381 -1.454 36.755 1.00 88.88 86 SER A C 1
ATOM 661 O O . SER A 1 86 ? 0.259 -1.605 37.252 1.00 88.88 86 SER A O 1
ATOM 663 N N . SER A 1 87 ? 2.495 -1.567 37.482 1.00 80.12 87 SER A N 1
ATOM 664 C CA . SER A 1 87 ? 2.518 -1.837 38.925 1.00 80.12 87 SER A CA 1
ATOM 665 C C . SER A 1 87 ? 1.887 -0.714 39.758 1.00 80.12 87 SER A C 1
ATOM 667 O O . SER A 1 87 ? 1.465 -0.952 40.890 1.00 80.12 87 SER A O 1
ATOM 669 N N . PHE A 1 88 ? 1.768 0.496 39.200 1.00 82.69 88 PHE A N 1
ATOM 670 C CA . PHE A 1 88 ? 1.138 1.639 39.864 1.00 82.69 88 PHE A CA 1
ATOM 671 C C . PHE A 1 88 ? -0.395 1.545 39.904 1.00 82.69 88 PHE A C 1
ATOM 673 O O . PHE A 1 88 ? -1.026 2.189 40.744 1.00 82.69 88 PHE A O 1
ATOM 680 N N . VAL A 1 89 ? -1.012 0.725 39.045 1.00 83.25 89 VAL A N 1
ATOM 681 C CA . VAL A 1 89 ? -2.468 0.542 39.022 1.00 83.25 89 VAL A CA 1
ATOM 682 C C . VAL A 1 89 ? -2.876 -0.517 40.046 1.00 83.25 89 VAL A C 1
ATOM 684 O O . VAL A 1 89 ? -2.749 -1.725 39.820 1.00 83.25 89 VAL A O 1
ATOM 687 N N . ARG A 1 90 ? -3.402 -0.042 41.181 1.00 82.38 90 ARG A N 1
ATOM 688 C CA . ARG A 1 90 ? -3.907 -0.856 42.297 1.00 82.38 90 ARG A CA 1
ATOM 689 C C . ARG A 1 90 ? -5.367 -1.266 42.071 1.00 82.38 90 ARG A C 1
ATOM 691 O O . ARG A 1 90 ? -6.271 -0.785 42.744 1.00 82.38 90 ARG A O 1
ATOM 698 N N . LEU A 1 91 ? -5.586 -2.139 41.092 1.00 85.44 91 LEU A N 1
ATOM 699 C CA . LEU A 1 91 ? -6.863 -2.826 40.857 1.00 85.44 91 LEU A CA 1
ATOM 700 C C . LEU A 1 91 ? -6.716 -4.314 41.200 1.00 85.44 91 LEU A C 1
ATOM 702 O O . LEU A 1 91 ? -5.617 -4.861 41.074 1.00 85.44 91 LEU A O 1
ATOM 706 N N . SER A 1 92 ? -7.808 -4.963 41.616 1.00 88.06 92 SER A N 1
ATOM 707 C CA . SER A 1 92 ? -7.837 -6.423 41.777 1.00 88.06 92 SER A CA 1
ATOM 708 C C . SER A 1 92 ? -7.605 -7.116 40.432 1.00 88.06 92 SER A C 1
ATOM 710 O O . SER A 1 92 ? -7.900 -6.547 39.381 1.00 88.06 92 SER A O 1
ATOM 712 N N . ALA A 1 93 ? -7.080 -8.345 40.455 1.00 87.38 93 ALA A N 1
ATOM 713 C CA . ALA A 1 93 ? -6.813 -9.110 39.236 1.00 87.38 93 ALA A CA 1
ATOM 714 C C . ALA A 1 93 ? -8.079 -9.290 38.377 1.00 87.38 93 ALA A C 1
ATOM 716 O O . ALA A 1 93 ? -8.030 -9.076 37.172 1.00 87.38 93 ALA A O 1
ATOM 717 N N . GLU A 1 94 ? -9.219 -9.566 39.015 1.00 90.25 94 GLU A N 1
ATOM 718 C CA . GLU A 1 94 ? -10.527 -9.691 38.356 1.00 90.25 94 GLU A CA 1
ATOM 719 C C . GLU A 1 94 ? -10.928 -8.407 37.619 1.00 90.25 94 GLU A C 1
ATOM 721 O O . GLU A 1 94 ? -11.240 -8.448 36.435 1.00 90.25 94 GLU A O 1
ATOM 726 N N . LYS A 1 95 ? -10.824 -7.243 38.276 1.00 88.69 95 LYS A N 1
ATOM 727 C CA . LYS A 1 95 ? -11.161 -5.951 37.654 1.00 88.69 95 LYS A CA 1
ATOM 728 C C . LYS A 1 95 ? -10.188 -5.556 36.546 1.00 88.69 95 LYS A C 1
ATOM 730 O O . LYS A 1 95 ? -10.574 -4.850 35.619 1.00 88.69 95 LYS A O 1
ATOM 735 N N . LYS A 1 96 ? -8.919 -5.970 36.640 1.00 89.88 96 LYS A N 1
ATOM 736 C CA . LYS A 1 96 ? -7.948 -5.777 35.552 1.00 89.88 96 LYS A CA 1
ATOM 737 C C . LYS A 1 96 ? -8.325 -6.611 34.333 1.00 89.88 96 LYS A C 1
ATOM 739 O O . LYS A 1 96 ? -8.281 -6.078 33.231 1.00 89.88 96 LYS A O 1
ATOM 744 N N . GLN A 1 97 ? -8.715 -7.868 34.545 1.00 91.19 97 GLN A N 1
ATOM 745 C CA . GLN A 1 97 ? -9.154 -8.756 33.473 1.00 91.19 97 GLN A CA 1
ATOM 746 C C . GLN A 1 97 ? -10.433 -8.232 32.812 1.00 91.19 97 GLN A C 1
ATOM 748 O O . GLN A 1 97 ? -10.446 -8.037 31.605 1.00 91.19 97 GLN A O 1
ATOM 753 N N . GLU A 1 98 ? -11.449 -7.872 33.600 1.00 91.94 98 GLU A N 1
ATOM 754 C CA . GLU A 1 98 ? -12.700 -7.285 33.099 1.00 91.94 98 GLU A CA 1
ATOM 755 C C . GLU A 1 98 ? -12.448 -6.020 32.258 1.00 91.94 98 GLU A C 1
ATOM 757 O O . GLU A 1 98 ? -12.990 -5.857 31.164 1.00 91.94 98 GLU A O 1
ATOM 762 N N . ALA A 1 99 ? -11.576 -5.124 32.735 1.00 91.81 99 ALA A N 1
ATOM 763 C CA . ALA A 1 99 ? -11.193 -3.930 31.989 1.00 91.81 99 ALA A CA 1
ATOM 764 C C . ALA A 1 99 ? -10.443 -4.272 30.691 1.00 91.81 99 ALA A C 1
ATOM 766 O O . ALA A 1 99 ? -10.662 -3.620 29.672 1.00 91.81 99 ALA A O 1
ATOM 767 N N . GLN A 1 100 ? -9.568 -5.278 30.716 1.00 93.69 100 GLN A N 1
ATOM 768 C CA . GLN A 1 100 ? -8.828 -5.722 29.541 1.00 93.69 100 GLN A CA 1
ATOM 769 C C . GLN A 1 100 ? -9.756 -6.342 28.490 1.00 93.69 100 GLN A C 1
ATOM 771 O O . GLN A 1 100 ? -9.632 -6.001 27.316 1.00 93.69 100 GLN A O 1
ATOM 776 N N . ASP A 1 101 ? -10.705 -7.178 28.902 1.00 94.81 101 ASP A N 1
ATOM 777 C CA . ASP A 1 101 ? -11.693 -7.800 28.014 1.00 94.81 101 ASP A CA 1
ATOM 778 C C . ASP A 1 101 ? -12.608 -6.742 27.384 1.00 94.81 101 ASP A C 1
ATOM 780 O O . ASP A 1 101 ? -12.843 -6.753 26.176 1.00 94.81 101 ASP A O 1
ATOM 784 N N . CYS A 1 102 ? -13.031 -5.751 28.173 1.00 95.62 102 CYS A N 1
ATOM 785 C CA . CYS A 1 102 ? -13.795 -4.604 27.687 1.00 95.62 102 CYS A CA 1
ATOM 786 C C . CYS A 1 102 ? -13.016 -3.792 26.633 1.00 95.62 102 CYS A C 1
ATOM 788 O O . CYS A 1 102 ? -13.551 -3.478 25.571 1.00 95.62 102 CYS A O 1
ATOM 790 N N . LEU A 1 103 ? -11.735 -3.484 26.877 1.00 96.50 103 LEU A N 1
ATOM 791 C CA . LEU A 1 103 ? -10.901 -2.753 25.912 1.00 96.50 103 LEU A CA 1
ATOM 792 C C . LEU A 1 103 ? -10.631 -3.560 24.634 1.00 96.50 103 LEU A C 1
ATOM 794 O O . LEU A 1 103 ? -10.614 -2.974 23.550 1.00 96.50 103 LEU A O 1
ATOM 798 N N . SER A 1 104 ? -10.439 -4.878 24.744 1.00 96.25 104 SER A N 1
ATOM 799 C CA . SER A 1 104 ? -10.308 -5.771 23.584 1.00 96.25 104 SER A CA 1
ATOM 800 C C . SER A 1 104 ? -11.587 -5.768 22.746 1.00 96.25 104 SER A C 1
ATOM 802 O O . SER A 1 104 ? -11.512 -5.553 21.539 1.00 96.25 104 SER A O 1
ATOM 804 N N . SER A 1 105 ? -12.755 -5.879 23.387 1.00 96.94 105 SER A N 1
ATOM 805 C CA . SER A 1 105 ? -14.051 -5.810 22.704 1.00 96.94 105 SER A CA 1
ATOM 806 C C . SER A 1 105 ? -14.241 -4.475 21.974 1.00 96.94 105 SER A C 1
ATOM 808 O O . SER A 1 105 ? -14.603 -4.459 20.801 1.00 96.94 105 SER A O 1
ATOM 810 N N . ILE A 1 106 ? -13.900 -3.345 22.606 1.00 97.62 106 ILE A N 1
ATOM 811 C CA . ILE A 1 106 ? -13.967 -2.025 21.953 1.00 97.62 106 ILE A CA 1
ATOM 812 C C . ILE A 1 106 ? -13.035 -1.956 20.732 1.00 97.62 106 ILE A C 1
ATOM 814 O O . ILE A 1 106 ? -13.411 -1.370 19.719 1.00 97.62 106 ILE A O 1
ATOM 818 N N . ARG A 1 107 ? -11.833 -2.549 20.786 1.00 97.50 107 ARG A N 1
ATOM 819 C CA . ARG A 1 107 ? -10.908 -2.579 19.635 1.00 97.50 107 ARG A CA 1
ATOM 820 C C . ARG A 1 107 ? -11.477 -3.362 18.456 1.00 97.50 107 ARG A C 1
ATOM 822 O O . ARG A 1 107 ? -11.369 -2.886 17.329 1.00 97.50 107 ARG A O 1
ATOM 829 N N . GLU A 1 108 ? -12.087 -4.515 18.715 1.00 97.44 108 GLU A N 1
ATOM 830 C CA . GLU A 1 108 ? -12.779 -5.304 17.690 1.00 97.44 108 GLU A CA 1
ATOM 831 C C . GLU A 1 108 ? -13.940 -4.506 17.083 1.00 97.44 108 GLU A C 1
ATOM 833 O O . GLU A 1 108 ? -14.050 -4.392 15.865 1.00 97.44 108 GLU A O 1
ATOM 838 N N . MET A 1 109 ? -14.741 -3.836 17.917 1.00 96.94 109 MET A N 1
ATOM 839 C CA . MET A 1 109 ? -15.813 -2.957 17.442 1.00 96.94 109 MET A CA 1
ATOM 840 C C . MET A 1 109 ? -15.291 -1.795 16.587 1.00 96.94 109 MET A C 1
ATOM 842 O O . MET A 1 109 ? -15.925 -1.447 15.593 1.00 96.94 109 MET A O 1
ATOM 846 N N . CYS A 1 110 ? -14.139 -1.201 16.925 1.00 98.00 110 CYS A N 1
ATOM 847 C CA . CYS A 1 110 ? -13.529 -0.156 16.099 1.00 98.00 110 CYS A CA 1
ATOM 848 C C . CYS A 1 110 ? -13.180 -0.652 14.696 1.00 98.00 110 CYS A C 1
ATOM 850 O O . CYS A 1 110 ? -13.380 0.085 13.731 1.00 98.00 110 CYS A O 1
ATOM 852 N N . ILE A 1 111 ? -12.663 -1.876 14.582 1.00 97.88 111 ILE A N 1
ATOM 853 C CA . ILE A 1 111 ? -12.354 -2.507 13.297 1.00 97.88 111 ILE A CA 1
ATOM 854 C C . ILE A 1 111 ? -13.649 -2.755 12.514 1.00 97.88 111 ILE A C 1
ATOM 856 O O . ILE A 1 111 ? -13.776 -2.273 11.388 1.00 97.88 111 ILE A O 1
ATOM 860 N N . ASN A 1 112 ? -14.633 -3.406 13.139 1.00 96.44 112 ASN A N 1
ATOM 861 C CA . ASN A 1 112 ? -15.892 -3.782 12.493 1.00 96.44 112 ASN A CA 1
ATOM 862 C C . ASN A 1 112 ? -16.668 -2.555 12.010 1.00 96.44 112 ASN A C 1
ATOM 864 O O . ASN A 1 112 ? -17.029 -2.474 10.841 1.00 96.44 112 ASN A O 1
ATOM 868 N N . TYR A 1 113 ? -16.853 -1.549 12.869 1.00 96.00 113 TYR A N 1
ATOM 869 C CA . TYR A 1 113 ? -17.536 -0.317 12.476 1.00 96.00 113 TYR A CA 1
ATOM 870 C C . TYR A 1 113 ? -16.759 0.486 11.435 1.00 96.00 113 TYR A C 1
ATOM 872 O O . TYR A 1 113 ? -17.384 1.149 10.613 1.00 96.00 113 TYR A O 1
ATOM 880 N N . SER A 1 114 ? -15.422 0.418 11.418 1.00 96.44 114 SER A N 1
ATOM 881 C CA . SER A 1 114 ? -14.640 1.048 10.348 1.00 96.44 114 SER A CA 1
ATOM 882 C C . SER A 1 114 ? -14.861 0.339 9.016 1.00 96.44 114 SER A C 1
ATOM 884 O O . SER A 1 114 ? -15.039 1.013 8.007 1.00 96.44 114 SER A O 1
ATOM 886 N N . ALA A 1 115 ? -14.900 -0.997 9.005 1.00 96.25 115 ALA A N 1
ATOM 887 C CA . ALA A 1 115 ? -15.225 -1.767 7.811 1.00 96.25 115 ALA A CA 1
ATOM 888 C C . ALA A 1 115 ? -16.647 -1.454 7.320 1.00 96.25 115 ALA A C 1
ATOM 890 O O . ALA A 1 115 ? -16.806 -1.090 6.158 1.00 96.25 115 ALA A O 1
ATOM 891 N N . THR A 1 116 ? -17.648 -1.461 8.208 1.00 93.94 116 THR A N 1
ATOM 892 C CA . THR A 1 116 ? -19.030 -1.068 7.880 1.00 93.94 116 THR A CA 1
ATOM 893 C C . THR A 1 116 ? -19.107 0.365 7.351 1.00 93.94 116 THR A C 1
ATOM 895 O O . THR A 1 116 ? -19.803 0.624 6.381 1.00 93.94 116 THR A O 1
ATOM 898 N N . ALA A 1 117 ? -18.350 1.309 7.919 1.00 93.25 117 ALA A N 1
ATOM 899 C CA . ALA A 1 117 ? -18.306 2.696 7.442 1.00 93.25 117 ALA A CA 1
ATOM 900 C C . ALA A 1 117 ? -17.693 2.864 6.046 1.00 93.25 117 ALA A C 1
ATOM 902 O O . ALA A 1 117 ? -17.880 3.912 5.420 1.00 93.25 117 ALA A O 1
ATOM 903 N N . LEU A 1 118 ? -16.954 1.859 5.574 1.00 93.75 118 LEU A N 1
ATOM 904 C CA . LEU A 1 118 ? -16.343 1.814 4.249 1.00 93.75 118 LEU A CA 1
ATOM 905 C C . LEU A 1 118 ? -17.189 1.018 3.243 1.00 93.75 118 LEU A C 1
ATOM 907 O O . LEU A 1 118 ? -17.127 1.323 2.054 1.00 93.75 118 LEU A O 1
ATOM 911 N N . THR A 1 119 ? -17.954 0.016 3.690 1.00 92.75 119 THR A N 1
ATOM 912 C CA . THR A 1 119 ? -18.811 -0.817 2.828 1.00 92.75 119 THR A CA 1
ATOM 913 C C . THR A 1 119 ? -20.228 -0.278 2.700 1.00 92.75 119 THR A C 1
ATOM 915 O O . THR A 1 119 ? -20.766 -0.243 1.598 1.00 92.75 119 THR A O 1
ATOM 918 N N . ASP A 1 120 ? -20.798 0.192 3.807 1.00 90.31 120 ASP A N 1
ATOM 919 C CA . ASP A 1 120 ? -22.197 0.588 3.952 1.00 90.31 120 ASP A CA 1
ATOM 920 C C . ASP A 1 120 ? -22.279 2.019 4.515 1.00 90.31 120 ASP A C 1
ATOM 922 O O . ASP A 1 120 ? -22.721 2.240 5.649 1.00 90.31 120 ASP A O 1
ATOM 926 N N . PRO A 1 121 ? -21.828 3.032 3.746 1.00 86.94 121 PRO A N 1
ATOM 927 C CA . PRO A 1 121 ? -21.748 4.411 4.225 1.00 86.94 121 PRO A CA 1
ATOM 928 C C . PRO A 1 121 ? -23.116 4.993 4.613 1.00 86.94 121 PRO A C 1
ATOM 930 O O . PRO A 1 121 ? -23.169 5.885 5.452 1.00 86.94 121 PRO A O 1
ATOM 933 N N . GLU A 1 122 ? -24.210 4.456 4.062 1.00 84.69 122 GLU A N 1
ATOM 934 C CA . GLU A 1 122 ? -25.596 4.869 4.335 1.00 84.69 122 GLU A CA 1
ATOM 935 C C . GLU A 1 122 ? -26.031 4.653 5.793 1.00 84.69 122 GLU A C 1
ATOM 937 O O . GLU A 1 122 ? -26.967 5.298 6.261 1.00 84.69 122 GLU A O 1
ATOM 942 N N . ILE A 1 123 ? -25.355 3.761 6.527 1.00 83.81 123 ILE A N 1
ATOM 943 C CA . ILE A 1 123 ? -25.631 3.499 7.949 1.00 83.81 123 ILE A CA 1
ATOM 944 C C . ILE A 1 123 ? -25.209 4.691 8.822 1.00 83.81 123 ILE A C 1
ATOM 946 O O . ILE A 1 123 ? -25.702 4.865 9.938 1.00 83.81 123 ILE A O 1
ATOM 950 N N . PHE A 1 124 ? -24.299 5.527 8.324 1.00 81.88 124 PHE A N 1
ATOM 951 C CA . PHE A 1 124 ? -23.743 6.646 9.065 1.00 81.88 124 PHE A CA 1
ATOM 952 C C . PHE A 1 124 ? -24.392 7.957 8.611 1.00 81.88 124 PHE A C 1
ATOM 954 O O . PHE A 1 124 ? -24.648 8.144 7.426 1.00 81.88 124 PHE A O 1
ATOM 961 N N . PRO A 1 125 ? -24.621 8.913 9.523 1.00 74.06 125 PRO A N 1
ATOM 962 C CA . PRO A 1 125 ? -25.395 10.131 9.257 1.00 74.06 125 PRO A CA 1
ATOM 963 C C . PRO A 1 125 ? -24.638 11.174 8.416 1.00 74.06 125 PRO A C 1
ATOM 965 O O . PRO A 1 125 ? -25.045 12.334 8.344 1.00 74.06 125 PRO A O 1
ATOM 968 N N . PHE A 1 126 ? -23.501 10.801 7.826 1.00 71.31 126 PHE A N 1
ATOM 969 C CA . PHE A 1 126 ? -22.796 11.651 6.877 1.00 71.31 126 PHE A CA 1
ATOM 970 C C . PHE A 1 126 ? -23.535 11.578 5.535 1.00 71.31 126 PHE A C 1
ATOM 972 O O . PHE A 1 126 ? -23.958 10.501 5.122 1.00 71.31 126 PHE A O 1
ATOM 979 N N . GLU A 1 127 ? -23.689 12.710 4.843 1.00 64.88 127 GLU A N 1
ATOM 980 C CA . GLU A 1 127 ? -24.196 12.695 3.465 1.00 64.88 127 GLU A CA 1
ATOM 981 C C . GLU A 1 127 ? -23.364 11.728 2.605 1.00 64.88 127 GLU A C 1
ATOM 983 O O . GLU A 1 127 ? -22.167 11.553 2.854 1.00 64.88 127 GLU A O 1
ATOM 988 N N . VAL A 1 128 ? -23.989 11.107 1.595 1.00 61.03 128 VAL A N 1
ATOM 989 C CA . VAL A 1 128 ? -23.318 10.166 0.681 1.00 61.03 128 VAL A CA 1
ATOM 990 C C . VAL A 1 128 ? -22.064 10.836 0.111 1.00 61.03 128 VAL A C 1
ATOM 992 O O . VAL A 1 128 ? -22.146 11.748 -0.711 1.00 61.03 128 VAL A O 1
ATOM 995 N N . GLY A 1 129 ? -20.893 10.411 0.580 1.00 68.88 129 GLY A N 1
ATOM 996 C CA . GLY A 1 129 ? -19.637 11.110 0.340 1.00 68.88 129 GLY A CA 1
ATOM 997 C C . GLY A 1 129 ? -18.416 10.274 0.709 1.00 68.88 129 GLY A C 1
ATOM 998 O O . GLY A 1 129 ? -18.517 9.189 1.276 1.00 68.88 129 GLY A O 1
ATOM 999 N N . THR A 1 130 ? -17.233 10.789 0.380 1.00 81.12 130 THR A N 1
ATOM 1000 C CA . THR A 1 130 ? -15.953 10.069 0.495 1.00 81.12 130 THR A CA 1
ATOM 1001 C C . THR A 1 130 ? -15.268 10.245 1.848 1.00 81.12 130 THR A C 1
ATOM 1003 O O . THR A 1 130 ? -14.123 9.847 2.014 1.00 81.12 130 THR A O 1
ATOM 1006 N N . ILE A 1 131 ? -15.932 10.818 2.854 1.00 88.56 131 ILE A N 1
ATOM 1007 C CA . ILE A 1 131 ? -15.258 11.249 4.088 1.00 88.56 131 ILE A CA 1
ATOM 1008 C C . ILE A 1 131 ? -14.546 10.104 4.832 1.00 88.56 131 ILE A C 1
ATOM 1010 O O . ILE A 1 131 ? -13.422 10.271 5.308 1.00 88.56 131 ILE A O 1
ATOM 1014 N N . ASN A 1 132 ? -15.167 8.922 4.901 1.00 91.75 132 ASN A N 1
ATOM 1015 C CA . ASN A 1 132 ? -14.579 7.743 5.543 1.00 91.75 132 ASN A CA 1
ATOM 1016 C C . ASN A 1 132 ? -13.453 7.135 4.698 1.00 91.75 132 ASN A C 1
ATOM 1018 O O . ASN A 1 132 ? -12.429 6.729 5.247 1.00 91.75 132 ASN A O 1
ATOM 1022 N N . THR A 1 133 ? -13.598 7.123 3.370 1.00 92.38 133 THR A N 1
ATOM 1023 C CA . THR A 1 133 ? -12.537 6.666 2.462 1.00 92.38 133 THR A CA 1
ATOM 1024 C C . THR A 1 133 ? -11.338 7.617 2.473 1.00 92.38 133 THR A C 1
ATOM 1026 O O . THR A 1 133 ? -10.198 7.161 2.499 1.00 92.38 133 THR A O 1
ATOM 1029 N N . ASP A 1 134 ? -11.576 8.927 2.557 1.00 93.00 134 ASP A N 1
ATOM 1030 C CA . ASP A 1 134 ? -10.543 9.963 2.653 1.00 93.00 134 ASP A CA 1
ATOM 1031 C C . ASP A 1 134 ? -9.818 9.887 4.004 1.00 93.00 134 ASP A C 1
ATOM 1033 O O . ASP A 1 134 ? -8.594 10.037 4.081 1.00 93.00 134 ASP A O 1
ATOM 1037 N N . ALA A 1 135 ? -10.556 9.598 5.081 1.00 94.31 135 ALA A N 1
ATOM 1038 C CA . ALA A 1 135 ? -9.981 9.322 6.391 1.00 94.31 135 ALA A CA 1
ATOM 1039 C C . ALA A 1 135 ? -9.081 8.080 6.366 1.00 94.31 135 ALA A C 1
ATOM 1041 O O . ALA A 1 135 ? -7.948 8.152 6.844 1.00 94.31 135 ALA A O 1
ATOM 1042 N N . LEU A 1 136 ? -9.537 6.973 5.766 1.00 96.44 136 LEU A N 1
ATOM 1043 C CA . LEU A 1 136 ? -8.720 5.769 5.598 1.00 96.44 136 LEU A CA 1
ATOM 1044 C C . LEU A 1 136 ? -7.459 6.060 4.778 1.00 96.44 136 LEU A C 1
ATOM 1046 O O . LEU A 1 136 ? -6.363 5.670 5.178 1.00 96.44 136 LEU A O 1
ATOM 1050 N N . GLU A 1 137 ? -7.590 6.779 3.662 1.00 95.81 137 GLU A N 1
ATOM 1051 C CA . GLU A 1 137 ? -6.452 7.167 2.830 1.00 95.81 137 GLU A CA 1
ATOM 1052 C C . GLU A 1 137 ? -5.420 7.965 3.641 1.00 95.81 137 GLU A C 1
ATOM 1054 O O . GLU A 1 137 ? -4.217 7.693 3.581 1.00 95.81 137 GLU A O 1
ATOM 1059 N N . LYS A 1 138 ? -5.883 8.925 4.449 1.00 95.88 138 LYS A N 1
ATOM 1060 C CA . LYS A 1 138 ? -5.026 9.726 5.325 1.00 95.88 138 LYS A CA 1
ATOM 1061 C C . LYS A 1 138 ? -4.322 8.868 6.379 1.00 95.88 138 LYS A C 1
ATOM 1063 O O . LYS A 1 138 ? -3.120 9.042 6.573 1.00 95.88 138 LYS A O 1
ATOM 1068 N N . ILE A 1 139 ? -5.032 7.940 7.025 1.00 96.25 139 ILE A N 1
ATOM 1069 C CA . ILE A 1 139 ? -4.465 6.995 8.004 1.00 96.25 139 ILE A CA 1
ATOM 1070 C C . ILE A 1 139 ? -3.356 6.165 7.344 1.00 96.25 139 ILE A C 1
ATOM 1072 O O . ILE A 1 139 ? -2.220 6.137 7.824 1.00 96.25 139 ILE A O 1
ATOM 1076 N N . VAL A 1 140 ? -3.657 5.569 6.186 1.00 95.62 140 VAL A N 1
ATOM 1077 C CA . VAL A 1 140 ? -2.722 4.748 5.410 1.00 95.62 140 VAL A CA 1
ATOM 1078 C C . VAL A 1 140 ? -1.477 5.534 5.005 1.00 95.62 140 VAL A C 1
ATOM 1080 O O . VAL A 1 140 ? -0.374 5.002 5.108 1.00 95.62 140 VAL A O 1
ATOM 1083 N N . ARG A 1 141 ? -1.618 6.788 4.566 1.00 94.19 141 ARG A N 1
ATOM 1084 C CA . ARG A 1 141 ? -0.483 7.611 4.119 1.00 94.19 141 ARG A CA 1
ATOM 1085 C C . ARG A 1 141 ? 0.387 8.128 5.250 1.00 94.19 141 ARG A C 1
ATOM 1087 O O . ARG A 1 141 ? 1.601 8.196 5.082 1.00 94.19 141 ARG A O 1
ATOM 1094 N N . LEU A 1 142 ? -0.225 8.573 6.346 1.00 93.19 142 LEU A N 1
ATOM 1095 C CA . LEU A 1 142 ? 0.510 9.224 7.425 1.00 93.19 142 LEU A CA 1
ATOM 1096 C C . LEU A 1 142 ? 1.244 8.219 8.306 1.00 93.19 142 LEU A C 1
ATOM 1098 O O . LEU A 1 142 ? 2.294 8.573 8.833 1.00 93.19 142 LEU A O 1
ATOM 1102 N N . GLN A 1 143 ? 0.700 7.004 8.483 1.00 90.56 143 GLN A N 1
ATOM 1103 C CA . GLN A 1 143 ? 1.251 6.003 9.410 1.00 90.56 143 GLN A CA 1
ATOM 1104 C C . GLN A 1 143 ? 1.592 6.630 10.777 1.00 90.56 143 GLN A C 1
ATOM 1106 O O . GLN A 1 143 ? 2.651 6.384 11.354 1.00 90.56 143 GLN A O 1
ATOM 1111 N N . ALA A 1 144 ? 0.709 7.509 11.266 1.00 90.56 144 ALA A N 1
ATOM 1112 C CA . ALA A 1 144 ? 1.014 8.438 12.356 1.00 90.56 144 ALA A CA 1
ATOM 1113 C C . ALA A 1 144 ? 1.257 7.739 13.705 1.00 90.56 144 ALA A C 1
ATOM 1115 O O . ALA A 1 144 ? 1.889 8.311 14.592 1.00 90.56 144 ALA A O 1
ATOM 1116 N N . ASN A 1 145 ? 0.762 6.509 13.864 1.00 94.19 145 ASN A N 1
ATOM 1117 C CA . ASN A 1 145 ? 0.924 5.701 15.066 1.00 94.19 145 ASN A CA 1
ATOM 1118 C C . ASN A 1 145 ? 1.554 4.338 14.733 1.00 94.19 145 ASN A C 1
ATOM 1120 O O . ASN A 1 145 ? 1.260 3.746 13.695 1.00 94.19 145 ASN A O 1
ATOM 1124 N N . ALA A 1 146 ? 2.356 3.783 15.645 1.00 92.81 146 ALA A N 1
ATOM 1125 C CA . ALA A 1 146 ? 2.946 2.449 15.496 1.00 92.81 146 ALA A CA 1
ATOM 1126 C C . ALA A 1 146 ? 1.903 1.319 15.367 1.00 92.81 146 ALA A C 1
ATOM 1128 O O . ALA A 1 146 ? 2.222 0.247 14.861 1.00 92.81 146 ALA A O 1
ATOM 1129 N N . GLN A 1 147 ? 0.668 1.557 15.815 1.00 93.44 147 GLN A N 1
ATOM 1130 C CA . GLN A 1 147 ? -0.454 0.619 15.727 1.00 93.44 147 GLN A CA 1
ATOM 1131 C C . GLN A 1 147 ? -1.257 0.749 14.426 1.00 93.44 147 GLN A C 1
ATOM 1133 O O . GLN A 1 147 ? -2.157 -0.056 14.198 1.00 93.44 147 GLN A O 1
ATOM 1138 N N . THR A 1 148 ? -0.942 1.726 13.566 1.00 95.75 148 THR A N 1
ATOM 1139 C CA . THR A 1 148 ? -1.636 1.916 12.280 1.00 95.75 148 THR A CA 1
ATOM 1140 C C . THR A 1 148 ? -1.664 0.630 11.442 1.00 95.75 148 THR A C 1
ATOM 1142 O O . THR A 1 148 ? -2.738 0.288 10.951 1.00 95.75 148 THR A O 1
ATOM 1145 N N . PRO A 1 149 ? -0.558 -0.138 11.306 1.00 94.94 149 PRO A N 1
ATOM 1146 C CA . PRO A 1 149 ? -0.587 -1.388 10.547 1.00 94.94 149 PRO A CA 1
ATOM 1147 C C . PRO A 1 149 ? -1.549 -2.426 11.131 1.00 94.94 149 PRO A C 1
ATOM 1149 O O . PRO A 1 149 ? -2.275 -3.053 10.377 1.00 94.94 149 PRO A O 1
ATOM 1152 N N . GLU A 1 150 ? -1.610 -2.561 12.461 1.00 96.12 150 GLU A N 1
ATOM 1153 C CA . GLU A 1 150 ? -2.520 -3.502 13.133 1.00 96.12 150 GLU A CA 1
ATOM 1154 C C . GLU A 1 150 ? -3.989 -3.122 12.902 1.00 96.12 150 GLU A C 1
ATOM 1156 O O . GLU A 1 150 ? -4.816 -3.984 12.618 1.00 96.12 150 GLU A O 1
ATOM 1161 N N . PHE A 1 151 ? -4.307 -1.826 12.984 1.00 97.94 151 PHE A N 1
ATOM 1162 C CA . PHE A 1 151 ? -5.647 -1.323 12.689 1.00 97.94 151 PHE A CA 1
ATOM 1163 C C . PHE A 1 151 ? -6.038 -1.586 11.229 1.00 97.94 151 PHE A C 1
ATOM 1165 O O . PHE A 1 151 ? -7.111 -2.124 10.965 1.00 97.94 151 PHE A O 1
ATOM 1172 N N . VAL A 1 152 ? -5.155 -1.248 10.282 1.00 97.88 152 VAL A N 1
ATOM 1173 C CA . VAL A 1 152 ? -5.393 -1.466 8.848 1.00 97.88 152 VAL A CA 1
ATOM 1174 C C . VAL A 1 152 ? -5.533 -2.956 8.538 1.00 97.88 152 VAL A C 1
ATOM 1176 O O . VAL A 1 152 ? -6.451 -3.322 7.814 1.00 97.88 152 VAL A O 1
ATOM 1179 N N . ASP A 1 153 ? -4.687 -3.819 9.105 1.00 97.44 153 ASP A N 1
ATOM 1180 C CA . ASP A 1 153 ? -4.772 -5.272 8.922 1.00 97.44 153 ASP A CA 1
ATOM 1181 C C . ASP A 1 153 ? -6.098 -5.837 9.449 1.00 97.44 153 ASP A C 1
ATOM 1183 O O . ASP A 1 153 ? -6.711 -6.668 8.780 1.00 97.44 153 ASP A O 1
ATOM 1187 N N . GLY A 1 154 ? -6.571 -5.351 10.602 1.00 97.50 154 GLY A N 1
ATOM 1188 C CA . GLY A 1 154 ? -7.883 -5.707 11.142 1.00 97.50 154 GLY A CA 1
ATOM 1189 C C . GLY A 1 154 ? -9.026 -5.297 10.212 1.00 97.50 154 GLY A C 1
ATOM 1190 O O . GLY A 1 154 ? -9.867 -6.122 9.870 1.00 97.50 154 GLY A O 1
ATOM 1191 N N . VAL A 1 155 ? -9.028 -4.046 9.739 1.00 98.25 155 VAL A N 1
ATOM 1192 C CA . VAL A 1 155 ? -10.044 -3.558 8.787 1.00 98.25 155 VAL A CA 1
ATOM 1193 C C . VAL A 1 155 ? -10.007 -4.363 7.489 1.00 98.25 155 VAL A C 1
ATOM 1195 O O . VAL A 1 155 ? -11.050 -4.722 6.954 1.00 98.25 155 VAL A O 1
ATOM 1198 N N . VAL A 1 156 ? -8.818 -4.691 6.985 1.00 98.12 156 VAL A N 1
ATOM 1199 C CA . VAL A 1 156 ? -8.660 -5.510 5.780 1.00 98.12 156 VAL A CA 1
ATOM 1200 C C . VAL A 1 156 ? -9.245 -6.908 5.962 1.00 98.12 156 VAL A C 1
ATOM 1202 O O . VAL A 1 156 ? -9.888 -7.384 5.032 1.00 98.12 156 VAL A O 1
ATOM 1205 N N . ALA A 1 157 ? -9.070 -7.537 7.127 1.00 97.62 157 ALA A N 1
ATOM 1206 C CA . ALA A 1 157 ? -9.633 -8.858 7.404 1.00 97.62 157 ALA A CA 1
ATOM 1207 C C . ALA A 1 157 ? -11.173 -8.859 7.326 1.00 97.62 157 ALA A C 1
ATOM 1209 O O . ALA A 1 157 ? -11.757 -9.745 6.704 1.00 97.62 157 ALA A O 1
ATOM 1210 N N . GLU A 1 158 ? -11.826 -7.826 7.865 1.00 97.50 158 GLU A N 1
ATOM 1211 C CA . GLU A 1 158 ? -13.282 -7.656 7.746 1.00 97.50 158 GLU A CA 1
ATOM 1212 C C . GLU A 1 158 ? -13.713 -7.370 6.298 1.00 97.50 158 GLU A C 1
ATOM 1214 O O . GLU A 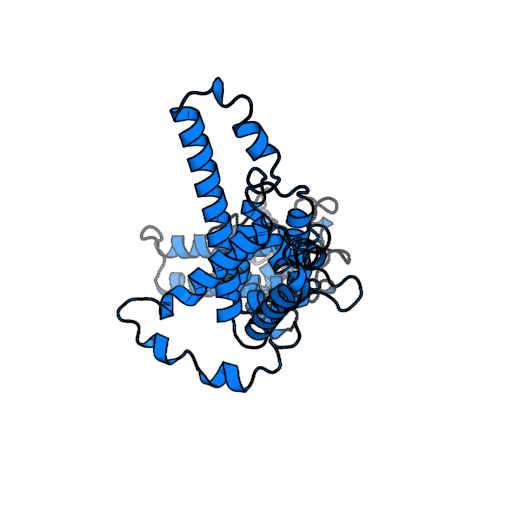1 158 ? -14.677 -7.944 5.788 1.00 97.50 158 GLU A O 1
ATOM 1219 N N . LEU A 1 159 ? -12.962 -6.527 5.580 1.00 97.19 159 LEU A N 1
ATOM 1220 C CA . LEU A 1 159 ? -13.235 -6.235 4.170 1.00 97.19 159 LEU A CA 1
ATOM 1221 C C . LEU A 1 159 ? -13.061 -7.462 3.266 1.00 97.19 159 LEU A C 1
ATOM 1223 O O . LEU A 1 159 ? -13.778 -7.577 2.271 1.00 97.19 159 LEU A O 1
ATOM 1227 N N . GLU A 1 160 ? -12.135 -8.370 3.590 1.00 95.12 160 GLU A N 1
ATOM 1228 C CA . GLU A 1 160 ? -11.973 -9.642 2.880 1.00 95.12 160 GLU A CA 1
ATOM 1229 C C . GLU A 1 160 ? -13.212 -10.522 3.040 1.00 95.12 160 GLU A C 1
ATOM 1231 O O . GLU A 1 160 ? -13.690 -11.074 2.047 1.00 95.12 160 GLU A O 1
ATOM 1236 N N . GLY A 1 161 ? -13.768 -10.604 4.255 1.00 92.50 161 GLY A N 1
ATOM 1237 C CA . GLY A 1 161 ? -15.017 -11.322 4.523 1.00 92.50 161 GLY A CA 1
ATOM 1238 C C . GLY A 1 161 ? -16.190 -10.813 3.679 1.00 92.50 161 GLY A C 1
ATOM 1239 O O . GLY A 1 161 ? -17.005 -11.607 3.210 1.00 92.50 161 GLY A O 1
ATOM 1240 N N . ASN A 1 162 ? -16.213 -9.506 3.406 1.00 90.56 162 ASN A N 1
ATOM 1241 C CA . ASN A 1 162 ? -17.253 -8.839 2.618 1.00 90.56 162 ASN A CA 1
ATOM 1242 C C . ASN A 1 162 ? -16.919 -8.706 1.119 1.00 90.56 162 ASN A C 1
ATOM 1244 O O . ASN A 1 162 ? -17.701 -8.136 0.360 1.00 90.56 162 ASN A O 1
ATOM 1248 N N . GLY A 1 163 ? -15.752 -9.182 0.666 1.00 93.56 163 GLY A N 1
ATOM 1249 C CA . GLY A 1 163 ? -15.303 -9.033 -0.724 1.00 93.56 163 GLY A CA 1
ATOM 1250 C C . GLY A 1 163 ? -15.055 -7.581 -1.166 1.00 93.56 163 GLY A C 1
ATOM 1251 O O . GLY A 1 163 ? -15.010 -7.300 -2.363 1.00 93.56 163 GLY A O 1
ATOM 1252 N N . ALA A 1 164 ? -14.884 -6.651 -0.224 1.00 96.06 164 ALA A N 1
ATOM 1253 C CA . ALA A 1 164 ? -14.795 -5.212 -0.478 1.00 96.06 164 ALA A CA 1
ATOM 1254 C C . ALA A 1 164 ? -13.353 -4.672 -0.532 1.00 96.06 164 ALA A C 1
ATOM 1256 O O . ALA A 1 164 ? -13.142 -3.503 -0.865 1.00 96.06 164 ALA A O 1
ATOM 1257 N N . THR A 1 165 ? -12.342 -5.503 -0.245 1.00 97.06 165 THR A N 1
ATOM 1258 C CA . THR A 1 165 ? -10.927 -5.092 -0.163 1.00 97.06 165 THR A CA 1
ATOM 1259 C C . THR A 1 165 ? -10.450 -4.353 -1.413 1.00 97.06 165 THR A C 1
ATOM 1261 O O . THR A 1 165 ? -9.842 -3.288 -1.303 1.00 97.06 165 THR A O 1
ATOM 1264 N N . LEU A 1 166 ? -10.739 -4.883 -2.610 1.00 96.69 166 LEU A N 1
ATOM 1265 C CA . LEU A 1 166 ? -10.334 -4.249 -3.867 1.00 96.69 166 LEU A CA 1
ATOM 1266 C C . LEU A 1 166 ? -11.030 -2.898 -4.059 1.00 96.69 166 LEU A C 1
ATOM 1268 O O . LEU A 1 166 ? -10.365 -1.922 -4.388 1.00 96.69 166 LEU A O 1
ATOM 1272 N N . THR A 1 167 ? -12.339 -2.826 -3.818 1.00 95.75 167 THR A N 1
ATOM 1273 C CA . THR A 1 167 ? -13.135 -1.600 -3.973 1.00 95.75 167 THR A CA 1
ATOM 1274 C C . THR A 1 167 ? -12.615 -0.470 -3.087 1.00 95.75 167 THR A C 1
ATOM 1276 O O . THR A 1 167 ? -12.487 0.661 -3.550 1.00 95.75 167 THR A O 1
ATOM 1279 N N . VAL A 1 168 ? -12.254 -0.780 -1.839 1.00 96.31 168 VAL A N 1
ATOM 1280 C CA . VAL A 1 168 ? -11.772 0.211 -0.866 1.00 96.31 168 VAL A CA 1
ATOM 1281 C C . VAL A 1 168 ? -10.321 0.628 -1.137 1.00 96.31 168 VAL A C 1
ATOM 1283 O O . VAL A 1 168 ? -9.998 1.814 -1.076 1.00 96.31 168 VAL A O 1
ATOM 1286 N N . PHE A 1 169 ? -9.427 -0.317 -1.454 1.00 97.56 169 PHE A N 1
ATOM 1287 C CA . PHE A 1 169 ? -7.989 -0.027 -1.571 1.00 97.56 169 PHE A CA 1
ATOM 1288 C C . PHE A 1 169 ? -7.511 0.301 -2.991 1.00 97.56 169 PHE A C 1
ATOM 1290 O O . PHE A 1 169 ? -6.470 0.948 -3.132 1.00 97.56 169 PHE A O 1
ATOM 1297 N N . ALA A 1 170 ? -8.235 -0.078 -4.051 1.00 97.19 170 ALA A N 1
ATOM 1298 C CA . ALA A 1 170 ? -7.839 0.254 -5.424 1.00 97.19 170 ALA A CA 1
ATOM 1299 C C . ALA A 1 170 ? -7.681 1.769 -5.658 1.00 97.19 170 ALA A C 1
ATOM 1301 O O . ALA A 1 170 ? -6.650 2.151 -6.219 1.00 97.19 170 ALA A O 1
ATOM 1302 N N . PRO A 1 171 ? -8.593 2.651 -5.193 1.00 96.38 171 PRO A N 1
ATOM 1303 C CA . PRO A 1 171 ? -8.414 4.098 -5.330 1.00 96.38 171 PRO A CA 1
ATOM 1304 C C . PRO A 1 171 ? -7.154 4.612 -4.621 1.00 96.38 171 PRO A C 1
ATOM 1306 O O . PRO A 1 171 ? -6.435 5.451 -5.166 1.00 96.38 171 PRO A O 1
ATOM 1309 N N . ILE A 1 172 ? -6.832 4.064 -3.442 1.00 97.31 172 ILE A N 1
ATOM 1310 C CA . ILE A 1 172 ? -5.627 4.424 -2.679 1.00 97.31 172 ILE A CA 1
ATOM 1311 C C . ILE A 1 172 ? -4.373 4.044 -3.474 1.00 97.31 172 ILE A C 1
ATOM 1313 O O . ILE A 1 172 ? -3.481 4.874 -3.664 1.00 97.31 172 ILE A O 1
ATOM 1317 N N . PHE A 1 173 ? -4.318 2.817 -4.003 1.00 98.19 173 PHE A N 1
ATOM 1318 C CA . PHE A 1 173 ? -3.215 2.371 -4.854 1.00 98.19 173 PHE A CA 1
ATOM 1319 C C . PHE A 1 173 ? -3.071 3.231 -6.109 1.00 98.19 173 PHE A C 1
ATOM 1321 O O . PHE A 1 173 ? -1.966 3.668 -6.432 1.00 98.19 173 PHE A O 1
ATOM 1328 N N . GLN A 1 174 ? -4.176 3.515 -6.798 1.00 96.88 174 GLN A N 1
ATOM 1329 C CA . GLN A 1 174 ? -4.170 4.338 -8.003 1.00 96.88 174 GLN A CA 1
ATOM 1330 C C . GLN A 1 174 ? -3.688 5.759 -7.729 1.00 96.88 174 GLN A C 1
ATOM 1332 O O . GLN A 1 174 ? -2.926 6.293 -8.530 1.00 96.88 174 GLN A O 1
ATOM 1337 N N . LYS A 1 175 ? -4.060 6.359 -6.594 1.00 96.50 175 LYS A N 1
ATOM 1338 C CA . LYS A 1 175 ? -3.597 7.697 -6.214 1.00 96.50 175 LYS A CA 1
ATOM 1339 C C . LYS A 1 175 ? -2.105 7.723 -5.873 1.00 96.50 175 LYS A C 1
ATOM 1341 O O . LYS A 1 175 ? -1.393 8.630 -6.293 1.00 96.50 175 LYS A O 1
ATOM 1346 N N . LEU A 1 176 ? -1.602 6.702 -5.174 1.00 97.12 176 LEU A N 1
ATOM 1347 C CA . LEU A 1 176 ? -0.164 6.564 -4.913 1.00 97.12 176 LEU A CA 1
ATOM 1348 C C . LEU A 1 176 ? 0.627 6.425 -6.222 1.00 97.12 176 LEU A C 1
ATOM 1350 O O . LEU A 1 176 ? 1.660 7.074 -6.385 1.00 97.12 176 LEU A O 1
ATOM 1354 N N . LEU A 1 177 ? 0.133 5.615 -7.164 1.00 97.31 177 LEU A N 1
ATOM 1355 C CA . LEU A 1 177 ? 0.748 5.417 -8.480 1.00 97.31 177 LEU A CA 1
ATOM 1356 C C . LEU A 1 177 ? 0.635 6.654 -9.380 1.00 97.31 177 LEU A C 1
ATOM 1358 O O . LEU A 1 177 ? 1.591 6.974 -10.083 1.00 97.31 177 LEU A O 1
ATOM 1362 N N . SER A 1 178 ? -0.489 7.374 -9.356 1.00 96.50 178 SER A N 1
ATOM 1363 C CA . SER A 1 178 ? -0.666 8.587 -10.160 1.00 96.50 178 SER A CA 1
ATOM 1364 C C . SER A 1 178 ? 0.295 9.689 -9.720 1.00 96.50 178 SER A C 1
ATOM 1366 O O . SER A 1 178 ? 0.897 10.350 -10.560 1.00 96.50 178 SER A O 1
ATOM 1368 N N . GLU A 1 179 ? 0.552 9.822 -8.420 1.00 96.19 179 GLU A N 1
ATOM 1369 C CA . GLU A 1 179 ? 1.576 10.728 -7.895 1.00 96.19 179 GLU A CA 1
ATOM 1370 C C . GLU A 1 179 ? 2.992 10.335 -8.339 1.00 96.19 179 GLU A C 1
ATOM 1372 O O . GLU A 1 179 ? 3.794 11.214 -8.658 1.00 96.19 179 GLU A O 1
ATOM 1377 N N . LEU A 1 180 ? 3.300 9.033 -8.440 1.00 95.88 180 LEU A N 1
ATOM 1378 C CA . LEU A 1 180 ? 4.555 8.583 -9.057 1.00 95.88 180 LEU A CA 1
ATOM 1379 C C . LEU A 1 180 ? 4.606 8.964 -10.537 1.00 95.88 180 LEU A C 1
ATOM 1381 O O . LEU A 1 180 ? 5.655 9.406 -11.008 1.00 95.88 180 LEU A O 1
ATOM 1385 N N . PHE A 1 181 ? 3.491 8.799 -11.259 1.00 95.62 181 PHE A N 1
ATOM 1386 C CA . PHE A 1 181 ? 3.359 9.131 -12.677 1.00 95.62 181 PHE A CA 1
ATOM 1387 C C . PHE A 1 181 ? 3.586 10.625 -12.954 1.00 95.62 181 PHE A C 1
ATOM 1389 O O . PHE A 1 181 ? 4.308 10.962 -13.896 1.00 95.62 181 PHE A O 1
ATOM 1396 N N . LEU A 1 182 ? 3.041 11.503 -12.106 1.00 95.88 182 LEU A N 1
ATOM 1397 C CA . LEU A 1 182 ? 3.142 12.962 -12.230 1.00 95.88 182 LEU A CA 1
ATOM 1398 C C . LEU A 1 182 ? 4.580 13.494 -12.127 1.00 95.88 182 LEU A C 1
ATOM 1400 O O . LEU A 1 182 ? 4.856 14.601 -12.589 1.00 95.88 182 LEU A O 1
ATOM 1404 N N . ILE A 1 183 ? 5.513 12.716 -11.573 1.00 94.06 183 ILE A N 1
ATOM 1405 C CA . ILE A 1 183 ? 6.938 13.060 -11.573 1.00 94.06 183 ILE A CA 1
ATOM 1406 C C . ILE A 1 183 ? 7.510 12.767 -12.962 1.00 94.06 183 ILE A C 1
ATOM 1408 O O . ILE A 1 183 ? 7.950 11.653 -13.256 1.00 94.06 183 ILE A O 1
ATOM 1412 N N . ASN A 1 184 ? 7.472 13.781 -13.824 1.00 91.25 184 ASN A N 1
ATOM 1413 C CA . ASN A 1 184 ? 7.921 13.707 -15.207 1.00 91.25 184 ASN A CA 1
ATOM 1414 C C . ASN A 1 184 ? 8.812 14.924 -15.558 1.00 91.25 184 ASN A C 1
ATOM 1416 O O . ASN A 1 184 ? 8.321 16.052 -15.500 1.00 91.25 184 ASN A O 1
ATOM 1420 N N . PRO A 1 185 ? 10.092 14.734 -15.937 1.00 90.69 185 PRO A N 1
ATOM 1421 C CA . PRO A 1 185 ? 10.786 13.449 -16.041 1.00 90.69 185 PRO A CA 1
ATOM 1422 C C . PRO A 1 185 ? 10.974 12.773 -14.667 1.00 90.69 185 PRO A C 1
ATOM 1424 O O . PRO A 1 185 ? 11.079 13.474 -13.656 1.00 90.69 185 PRO A O 1
ATOM 1427 N N . PRO A 1 186 ? 11.034 11.427 -14.605 1.00 92.31 186 PRO A N 1
ATOM 1428 C CA . PRO A 1 186 ? 11.378 10.719 -13.376 1.00 92.31 186 PRO A CA 1
ATOM 1429 C C . PRO A 1 186 ? 12.729 11.197 -12.834 1.00 92.31 186 PRO A C 1
ATOM 1431 O O . PRO A 1 186 ? 13.700 11.289 -13.583 1.00 92.31 186 PRO A O 1
ATOM 1434 N N . SER A 1 187 ? 12.804 11.470 -11.531 1.00 94.06 187 SER A N 1
ATOM 1435 C CA . SER A 1 187 ? 14.042 11.901 -10.876 1.00 94.06 187 SER A CA 1
ATOM 1436 C C . SER A 1 187 ? 14.224 11.207 -9.533 1.00 94.06 187 SER A C 1
ATOM 1438 O O . SER A 1 187 ? 13.300 11.166 -8.721 1.00 94.06 187 SER A O 1
ATOM 1440 N N . LEU A 1 188 ? 15.437 10.711 -9.263 1.00 94.81 188 LEU A N 1
ATOM 1441 C CA . LEU A 1 188 ? 15.834 10.145 -7.966 1.00 94.81 188 LEU A CA 1
ATOM 1442 C C . LEU A 1 188 ? 15.843 11.206 -6.853 1.00 94.81 188 LEU A C 1
ATOM 1444 O O . LEU A 1 188 ? 15.880 10.877 -5.660 1.00 94.81 188 LEU A O 1
ATOM 1448 N N . MET A 1 189 ? 15.825 12.487 -7.221 1.00 92.88 189 MET A N 1
ATOM 1449 C CA . MET A 1 189 ? 15.843 13.604 -6.281 1.00 92.88 189 MET A CA 1
ATOM 1450 C C . MET A 1 189 ? 14.453 14.072 -5.845 1.00 92.88 189 MET A C 1
ATOM 1452 O O . MET A 1 189 ? 14.365 14.870 -4.918 1.00 92.88 189 MET A O 1
ATOM 1456 N N . SER A 1 190 ? 13.383 13.540 -6.437 1.00 92.81 190 SER A N 1
ATOM 1457 C CA . SER A 1 190 ? 12.003 13.873 -6.074 1.00 92.81 190 SER A CA 1
ATOM 1458 C C . SER A 1 190 ? 11.510 13.149 -4.811 1.00 92.81 190 SER A C 1
ATOM 1460 O O . SER A 1 190 ? 12.069 12.141 -4.375 1.00 92.81 190 SER A O 1
ATOM 1462 N N . ASN A 1 191 ? 10.404 13.636 -4.243 1.00 87.50 191 ASN A N 1
ATOM 1463 C CA . ASN A 1 191 ? 9.820 13.149 -2.985 1.00 87.50 191 ASN A CA 1
ATOM 1464 C C . ASN A 1 191 ? 8.890 11.928 -3.163 1.00 87.50 191 ASN A C 1
ATOM 1466 O O . ASN A 1 191 ? 7.815 11.875 -2.576 1.00 87.50 191 ASN A O 1
ATOM 1470 N N . PHE A 1 192 ? 9.285 10.938 -3.968 1.00 93.44 192 PHE A N 1
ATOM 1471 C CA . PHE A 1 192 ? 8.454 9.755 -4.257 1.00 93.44 192 PHE A CA 1
ATOM 1472 C C . PHE A 1 192 ? 8.662 8.576 -3.296 1.00 93.44 192 PHE A C 1
ATOM 1474 O O . PHE A 1 192 ? 7.843 7.658 -3.251 1.00 93.44 192 PHE A O 1
ATOM 1481 N N . TYR A 1 193 ? 9.745 8.594 -2.514 1.00 94.62 193 TYR A N 1
ATOM 1482 C CA . TYR A 1 193 ? 10.115 7.501 -1.609 1.00 94.62 193 TYR A CA 1
ATOM 1483 C C . TYR A 1 193 ? 9.017 7.176 -0.591 1.00 94.62 193 TYR A C 1
ATOM 1485 O O . TYR A 1 193 ? 8.823 6.006 -0.273 1.00 94.62 193 TYR A O 1
ATOM 1493 N N . ASN A 1 194 ? 8.256 8.179 -0.132 1.00 94.19 194 ASN A N 1
ATOM 1494 C CA . ASN A 1 194 ? 7.126 7.949 0.768 1.00 94.19 194 ASN A CA 1
ATOM 1495 C C . ASN A 1 194 ? 6.049 7.080 0.106 1.00 94.19 194 ASN A C 1
ATOM 1497 O O . ASN A 1 194 ? 5.607 6.101 0.692 1.00 94.19 194 ASN A O 1
ATOM 1501 N N . ASN A 1 195 ? 5.682 7.367 -1.144 1.00 95.44 195 ASN A N 1
ATOM 1502 C CA . ASN A 1 195 ? 4.665 6.588 -1.851 1.00 95.44 195 ASN A CA 1
ATOM 1503 C C . ASN A 1 195 ? 5.114 5.138 -2.052 1.00 95.44 195 ASN A C 1
ATOM 1505 O O . ASN A 1 195 ? 4.331 4.217 -1.834 1.00 95.44 195 ASN A O 1
ATOM 1509 N N . MET A 1 196 ? 6.387 4.915 -2.392 1.00 95.94 196 MET A N 1
ATOM 1510 C CA . MET A 1 196 ? 6.938 3.560 -2.487 1.00 95.94 196 MET A CA 1
ATOM 1511 C C . MET A 1 196 ? 6.981 2.842 -1.133 1.00 95.94 196 MET A C 1
ATOM 1513 O O . MET A 1 196 ? 6.692 1.645 -1.062 1.00 95.94 196 MET A O 1
ATOM 1517 N N . TYR A 1 197 ? 7.309 3.558 -0.057 1.00 95.62 197 TYR A N 1
ATOM 1518 C CA . TYR A 1 197 ? 7.275 3.020 1.299 1.00 95.62 197 TYR A CA 1
ATOM 1519 C C . TYR A 1 197 ? 5.857 2.584 1.688 1.00 95.62 197 TYR A C 1
ATOM 1521 O O . TYR A 1 197 ? 5.673 1.439 2.094 1.00 95.62 197 TYR A O 1
ATOM 1529 N N . ILE A 1 198 ? 4.847 3.437 1.483 1.00 96.88 198 ILE A N 1
ATOM 1530 C CA . ILE A 1 198 ? 3.444 3.108 1.776 1.00 96.88 198 ILE A CA 1
ATOM 1531 C C . ILE A 1 198 ? 2.969 1.915 0.939 1.00 96.88 198 ILE A C 1
ATOM 1533 O O . ILE A 1 198 ? 2.392 0.983 1.494 1.00 96.88 198 ILE A O 1
ATOM 1537 N N . LEU A 1 199 ? 3.281 1.871 -0.362 1.00 97.75 199 LEU A N 1
ATOM 1538 C CA . LEU A 1 199 ? 2.982 0.705 -1.206 1.00 97.75 199 LEU A CA 1
ATOM 1539 C C . LEU A 1 199 ? 3.612 -0.580 -0.654 1.00 97.75 199 LEU A C 1
ATOM 1541 O O . LEU A 1 199 ? 2.966 -1.627 -0.630 1.00 97.75 199 LEU A O 1
ATOM 1545 N N . THR A 1 200 ? 4.850 -0.498 -0.165 1.00 97.19 200 THR A N 1
ATOM 1546 C CA . THR A 1 200 ? 5.542 -1.636 0.453 1.00 97.19 200 THR A CA 1
ATOM 1547 C C . THR A 1 200 ? 4.857 -2.077 1.740 1.00 97.19 200 THR A C 1
ATOM 1549 O O . THR A 1 200 ? 4.671 -3.275 1.934 1.00 97.19 200 THR A O 1
ATOM 1552 N N . VAL A 1 201 ? 4.466 -1.137 2.609 1.00 96.38 201 VAL A N 1
ATOM 1553 C CA . VAL A 1 201 ? 3.737 -1.429 3.854 1.00 96.38 201 VAL A CA 1
ATOM 1554 C C . VAL A 1 201 ? 2.417 -2.129 3.549 1.00 96.38 201 VAL A C 1
ATOM 1556 O O . VAL A 1 201 ? 2.164 -3.186 4.118 1.00 96.38 201 VAL A O 1
ATOM 1559 N N . LEU A 1 202 ? 1.630 -1.611 2.602 1.00 97.56 202 LEU A N 1
ATOM 1560 C CA . LEU A 1 202 ? 0.358 -2.216 2.202 1.00 97.56 202 LEU A CA 1
ATOM 1561 C C . LEU A 1 202 ? 0.552 -3.628 1.637 1.00 97.56 202 LEU A C 1
ATOM 1563 O O . LEU A 1 202 ? -0.136 -4.553 2.051 1.00 97.56 202 LEU A O 1
ATOM 1567 N N . CYS A 1 203 ? 1.542 -3.835 0.763 1.00 97.50 203 CYS A N 1
ATOM 1568 C CA . CYS A 1 203 ? 1.815 -5.151 0.176 1.00 97.50 203 CYS A CA 1
ATOM 1569 C C . CYS A 1 203 ? 2.330 -6.196 1.186 1.00 97.50 203 CYS A C 1
ATOM 1571 O O . CYS A 1 203 ? 2.451 -7.367 0.828 1.00 97.50 203 CYS A O 1
ATOM 1573 N N . ARG A 1 204 ? 2.660 -5.824 2.435 1.00 96.94 204 ARG A N 1
ATOM 1574 C CA . ARG A 1 204 ? 2.979 -6.812 3.485 1.00 96.94 204 ARG A CA 1
ATOM 1575 C C . ARG A 1 204 ? 1.755 -7.627 3.877 1.00 96.94 204 ARG A C 1
ATOM 1577 O O . ARG A 1 204 ? 1.902 -8.806 4.195 1.00 96.94 204 ARG A O 1
ATOM 1584 N N . ASN A 1 205 ? 0.574 -7.017 3.820 1.00 97.06 205 ASN A N 1
ATOM 1585 C CA . ASN A 1 205 ? -0.678 -7.730 3.971 1.00 97.06 205 ASN A CA 1
ATOM 1586 C C . ASN A 1 205 ? -0.982 -8.493 2.672 1.00 97.06 205 ASN A C 1
ATOM 1588 O O . ASN A 1 205 ? -0.990 -7.933 1.573 1.00 97.06 205 ASN A O 1
ATOM 1592 N N . LYS A 1 206 ? -1.232 -9.798 2.797 1.00 96.44 206 LYS A N 1
ATOM 1593 C CA . LYS A 1 206 ? -1.462 -10.692 1.659 1.00 96.44 206 LYS A CA 1
ATOM 1594 C C . LYS A 1 206 ? -2.696 -10.295 0.841 1.00 96.44 206 LYS A C 1
ATOM 1596 O O . LYS A 1 206 ? -2.640 -10.355 -0.386 1.00 96.44 206 LYS A O 1
ATOM 1601 N N . ALA A 1 207 ? -3.774 -9.885 1.503 1.00 96.75 207 ALA A N 1
ATOM 1602 C CA . ALA A 1 207 ? -5.014 -9.441 0.876 1.00 96.75 207 ALA A CA 1
ATOM 1603 C C . ALA A 1 207 ? -4.780 -8.219 -0.009 1.00 96.75 207 ALA A C 1
ATOM 1605 O O . ALA A 1 207 ? -5.167 -8.182 -1.176 1.00 96.75 207 ALA A O 1
ATOM 1606 N N . LEU A 1 208 ? -4.060 -7.242 0.541 1.00 97.88 208 LEU A N 1
ATOM 1607 C CA . LEU A 1 208 ? -3.718 -6.004 -0.145 1.00 97.88 208 LEU A CA 1
ATOM 1608 C C . LEU A 1 208 ? -2.735 -6.236 -1.290 1.00 97.88 208 LEU A C 1
ATOM 1610 O O . LEU A 1 208 ? -2.884 -5.626 -2.343 1.00 97.88 208 LEU A O 1
ATOM 1614 N N . ALA A 1 209 ? -1.775 -7.149 -1.131 1.00 98.06 209 ALA A N 1
ATOM 1615 C CA . ALA A 1 209 ? -0.910 -7.582 -2.224 1.00 98.06 209 ALA A CA 1
ATOM 1616 C C . ALA A 1 209 ? -1.716 -8.202 -3.380 1.00 98.06 209 ALA A C 1
ATOM 1618 O O . ALA A 1 209 ? -1.463 -7.887 -4.541 1.00 98.06 209 ALA A O 1
ATOM 1619 N N . MET A 1 210 ? -2.714 -9.044 -3.082 1.00 97.38 210 MET A N 1
ATOM 1620 C CA . MET A 1 210 ? -3.613 -9.594 -4.103 1.00 97.38 210 MET A CA 1
ATOM 1621 C C . MET A 1 210 ? -4.446 -8.495 -4.771 1.00 97.38 210 MET A C 1
ATOM 1623 O O . MET A 1 210 ? -4.460 -8.417 -6.000 1.00 97.38 210 MET A O 1
ATOM 1627 N N . ALA A 1 211 ? -5.057 -7.604 -3.988 1.00 97.56 211 ALA A N 1
ATOM 1628 C CA . ALA A 1 211 ? -5.820 -6.471 -4.506 1.00 97.56 211 ALA A CA 1
ATOM 1629 C C . ALA A 1 211 ? -4.960 -5.554 -5.395 1.00 97.56 211 ALA A C 1
ATOM 1631 O O . ALA A 1 211 ? -5.398 -5.157 -6.472 1.00 97.56 211 ALA A O 1
ATOM 1632 N N . PHE A 1 212 ? -3.706 -5.286 -5.011 1.00 98.31 212 PHE A N 1
ATOM 1633 C CA . PHE A 1 212 ? -2.772 -4.480 -5.799 1.00 98.31 212 PHE A CA 1
ATOM 1634 C C . PHE A 1 212 ? -2.527 -5.063 -7.194 1.00 98.31 212 PHE A C 1
ATOM 1636 O O . PHE A 1 212 ? -2.440 -4.314 -8.161 1.00 98.31 212 PHE A O 1
ATOM 1643 N N . THR A 1 213 ? -2.466 -6.392 -7.333 1.00 98.12 213 THR A N 1
ATOM 1644 C CA . THR A 1 213 ? -2.300 -7.033 -8.652 1.00 98.12 213 THR A CA 1
ATOM 1645 C C . THR A 1 213 ? -3.544 -6.992 -9.541 1.00 98.12 213 THR A C 1
ATOM 1647 O O . THR A 1 213 ? -3.439 -7.223 -10.742 1.00 98.12 213 THR A O 1
ATOM 1650 N N . GLN A 1 214 ? -4.707 -6.683 -8.965 1.00 96.81 214 GLN A N 1
ATOM 1651 C CA . GLN A 1 214 ? -5.998 -6.646 -9.656 1.00 96.81 214 GLN A CA 1
ATOM 1652 C C . GLN A 1 214 ? -6.423 -5.229 -10.061 1.00 96.81 214 GLN A C 1
ATOM 1654 O O . GLN A 1 214 ? -7.428 -5.066 -10.753 1.00 96.81 214 GLN A O 1
ATOM 1659 N N . ILE A 1 215 ? -5.685 -4.191 -9.650 1.00 97.44 215 ILE A N 1
ATOM 1660 C CA . ILE A 1 215 ? -6.034 -2.814 -10.009 1.00 97.44 215 ILE A CA 1
ATOM 1661 C C . ILE A 1 215 ? -5.921 -2.591 -11.528 1.00 97.44 215 ILE A C 1
ATOM 1663 O O . ILE A 1 215 ? -5.021 -3.139 -12.182 1.00 97.44 215 ILE A O 1
ATOM 1667 N N . PRO A 1 216 ? -6.762 -1.714 -12.104 1.00 95.50 216 PRO A N 1
ATOM 1668 C CA . PRO A 1 216 ? -6.551 -1.225 -13.459 1.00 95.50 216 PRO A CA 1
ATOM 1669 C C . PRO A 1 216 ? -5.159 -0.601 -13.591 1.00 95.50 216 PRO A C 1
ATOM 1671 O O . PRO A 1 216 ? -4.777 0.248 -12.784 1.00 95.50 216 PRO A O 1
ATOM 1674 N N . GLY A 1 217 ? -4.408 -1.026 -14.607 1.00 95.12 217 GLY A N 1
ATOM 1675 C CA . GLY A 1 217 ? -3.024 -0.601 -14.804 1.00 95.12 217 GLY A CA 1
ATOM 1676 C C . GLY A 1 217 ? -1.993 -1.444 -14.054 1.00 95.12 217 GLY A C 1
ATOM 1677 O O . GLY A 1 217 ? -0.835 -1.054 -14.009 1.00 95.12 217 GLY A O 1
ATOM 1678 N N . PHE A 1 218 ? -2.332 -2.603 -13.478 1.00 98.06 218 PHE A N 1
ATOM 1679 C CA . PHE A 1 218 ? -1.282 -3.551 -13.084 1.00 98.06 218 PHE A CA 1
ATOM 1680 C C . PHE A 1 218 ? -0.629 -4.193 -14.318 1.00 98.06 218 PHE A C 1
ATOM 1682 O O . PHE A 1 218 ? 0.588 -4.128 -14.482 1.00 98.06 218 PHE A O 1
ATOM 1689 N N . LEU A 1 219 ? -1.446 -4.752 -15.216 1.00 97.12 219 LEU A N 1
ATOM 1690 C CA . LEU A 1 219 ? -1.036 -5.245 -16.534 1.00 97.12 219 LEU A CA 1
ATOM 1691 C C . LEU A 1 219 ? -1.296 -4.199 -17.618 1.00 97.12 219 LEU A C 1
ATOM 1693 O O . LEU A 1 219 ? -2.159 -3.330 -17.479 1.00 97.12 219 LEU A O 1
ATOM 1697 N N . LEU A 1 220 ? -0.575 -4.313 -18.731 1.00 94.62 220 LEU A N 1
ATOM 1698 C CA . LEU A 1 220 ? -0.831 -3.486 -19.900 1.00 94.62 220 LEU A CA 1
ATOM 1699 C C . LEU A 1 220 ? -2.154 -3.905 -20.554 1.00 94.62 220 LEU A C 1
ATOM 1701 O O . LEU A 1 220 ? -2.304 -5.047 -20.994 1.00 94.62 220 LEU A O 1
ATOM 1705 N N . THR A 1 221 ? -3.106 -2.975 -20.651 1.00 90.56 221 THR A N 1
ATOM 1706 C CA . THR A 1 221 ? -4.379 -3.223 -21.339 1.00 90.56 221 THR A CA 1
ATOM 1707 C C . THR A 1 221 ? -4.142 -3.505 -22.828 1.00 90.56 221 THR A C 1
ATOM 1709 O O . THR A 1 221 ? -3.476 -2.691 -23.485 1.00 90.56 221 THR A O 1
ATOM 1712 N N . PRO A 1 222 ? -4.711 -4.590 -23.390 1.00 86.81 222 PRO A N 1
ATOM 1713 C CA . PRO A 1 222 ? -4.632 -4.887 -24.816 1.00 86.81 222 PRO A CA 1
ATOM 1714 C C . PRO A 1 222 ? -5.051 -3.708 -25.698 1.00 86.81 222 PRO A C 1
ATOM 1716 O O . PRO A 1 222 ? -6.102 -3.109 -25.489 1.00 86.81 222 PRO A O 1
ATOM 1719 N N . GLY A 1 223 ? -4.222 -3.379 -26.690 1.00 83.44 223 GLY A N 1
ATOM 1720 C CA . GLY A 1 223 ? -4.513 -2.355 -27.696 1.00 83.44 223 GLY A CA 1
ATOM 1721 C C . GLY A 1 223 ? -3.248 -1.640 -28.181 1.00 83.44 223 GLY A C 1
ATOM 1722 O O . GLY A 1 223 ? -2.299 -1.514 -27.411 1.00 83.44 223 GLY A O 1
ATOM 1723 N N . PRO A 1 224 ? -3.179 -1.184 -29.441 1.00 81.19 224 PRO A N 1
ATOM 1724 C CA . PRO A 1 224 ? -2.024 -0.443 -29.940 1.00 81.19 224 PRO A CA 1
ATOM 1725 C C . PRO A 1 224 ? -1.923 0.965 -29.307 1.00 81.19 224 PRO A C 1
ATOM 1727 O O . PRO A 1 224 ? -2.954 1.587 -29.057 1.00 81.19 224 PRO A O 1
ATOM 1730 N N . PRO A 1 225 ? -0.707 1.504 -29.077 1.00 86.25 225 PRO A N 1
ATOM 1731 C CA . PRO A 1 225 ? 0.588 0.846 -29.247 1.00 86.25 225 PRO A CA 1
ATOM 1732 C C . PRO A 1 225 ? 0.927 -0.053 -28.042 1.00 86.25 225 PRO A C 1
ATOM 1734 O O . PRO A 1 225 ? 0.809 0.367 -26.891 1.00 86.25 225 PRO A O 1
ATOM 1737 N N . MET A 1 226 ? 1.375 -1.287 -28.295 1.00 90.19 226 MET A N 1
ATOM 1738 C CA . MET A 1 226 ? 1.921 -2.187 -27.267 1.00 90.19 226 MET A CA 1
ATOM 1739 C C . MET A 1 226 ? 3.441 -2.036 -27.237 1.00 90.19 226 MET A C 1
ATOM 1741 O O . MET A 1 226 ? 4.161 -2.774 -27.900 1.00 90.19 226 MET A O 1
ATOM 1745 N N . THR A 1 227 ? 3.921 -1.018 -26.527 1.00 96.00 227 THR A N 1
ATOM 1746 C CA . THR A 1 227 ? 5.340 -0.636 -26.500 1.00 96.00 227 THR A CA 1
ATOM 1747 C C . THR A 1 227 ? 5.904 -0.699 -25.089 1.00 96.00 227 THR A C 1
ATOM 1749 O O . THR A 1 227 ? 5.188 -0.492 -24.106 1.00 96.00 227 THR A O 1
ATOM 1752 N N . GLY A 1 228 ? 7.212 -0.926 -24.980 1.00 96.56 228 GLY A N 1
ATOM 1753 C CA . GLY A 1 228 ? 7.948 -0.830 -23.724 1.00 96.56 228 GLY A CA 1
ATOM 1754 C C . GLY A 1 228 ? 7.799 0.527 -23.049 1.00 96.56 228 GLY A C 1
ATOM 1755 O O . GLY A 1 228 ? 7.656 0.588 -21.828 1.00 96.56 228 GLY A O 1
ATOM 1756 N N . ARG A 1 229 ? 7.737 1.610 -23.832 1.00 94.69 229 ARG A N 1
ATOM 1757 C CA . ARG A 1 229 ? 7.483 2.953 -23.300 1.00 94.69 229 ARG A CA 1
ATOM 1758 C C . ARG A 1 229 ? 6.125 3.047 -22.605 1.00 94.69 229 ARG A C 1
ATOM 1760 O O . ARG A 1 229 ? 6.049 3.526 -21.478 1.00 94.69 229 ARG A O 1
ATOM 1767 N N . ARG A 1 230 ? 5.065 2.523 -23.230 1.00 95.69 230 ARG A N 1
ATOM 1768 C CA . ARG A 1 230 ? 3.734 2.488 -22.615 1.00 95.69 230 ARG A CA 1
ATOM 1769 C C . ARG A 1 230 ? 3.691 1.548 -21.412 1.00 95.69 230 ARG A C 1
ATOM 1771 O O . ARG A 1 230 ? 3.092 1.911 -20.412 1.00 95.69 230 ARG A O 1
ATOM 1778 N N . LEU A 1 231 ? 4.340 0.383 -21.463 1.00 97.69 231 LEU A N 1
ATOM 1779 C CA . LEU A 1 231 ? 4.429 -0.511 -20.302 1.00 97.69 231 LEU A CA 1
ATOM 1780 C C . LEU A 1 231 ? 5.081 0.192 -19.104 1.00 97.69 231 LEU A C 1
ATOM 1782 O O . LEU A 1 231 ? 4.562 0.105 -17.995 1.00 97.69 231 LEU A O 1
ATOM 1786 N N . GLN A 1 232 ? 6.167 0.934 -19.320 1.00 96.44 232 GLN A N 1
ATOM 1787 C CA . GLN A 1 232 ? 6.824 1.700 -18.263 1.00 96.44 232 GLN A CA 1
ATOM 1788 C C . GLN A 1 232 ? 5.892 2.745 -17.628 1.00 96.44 232 GLN A C 1
ATOM 1790 O 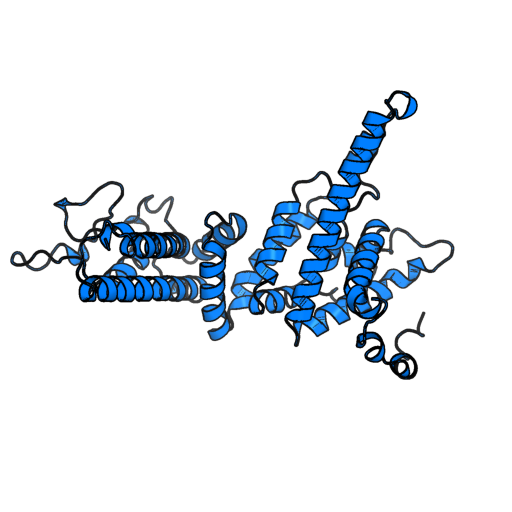O . GLN A 1 232 ? 5.850 2.857 -16.407 1.00 96.44 232 GLN A O 1
ATOM 1795 N N . ASP A 1 233 ? 5.167 3.514 -18.441 1.00 94.81 233 ASP A N 1
ATOM 1796 C CA . ASP A 1 233 ? 4.434 4.691 -17.960 1.00 94.81 233 ASP A CA 1
ATOM 1797 C C . ASP A 1 233 ? 2.959 4.413 -17.616 1.00 94.81 233 ASP A C 1
ATOM 1799 O O . ASP A 1 233 ? 2.339 5.214 -16.922 1.00 94.81 233 ASP A O 1
ATOM 1803 N N . ALA A 1 234 ? 2.396 3.286 -18.064 1.00 95.38 234 ALA A N 1
ATOM 1804 C CA . ALA A 1 234 ? 0.992 2.926 -17.849 1.00 95.38 234 ALA A CA 1
ATOM 1805 C C . ALA A 1 234 ? 0.784 1.746 -16.888 1.00 95.38 234 ALA A C 1
ATOM 1807 O O . ALA A 1 234 ? -0.367 1.431 -16.589 1.00 95.38 234 ALA A O 1
ATOM 1808 N N . THR A 1 235 ? 1.854 1.077 -16.430 1.00 98.12 235 THR A N 1
ATOM 1809 C CA . THR A 1 235 ? 1.730 -0.057 -15.499 1.00 98.12 235 THR A CA 1
ATOM 1810 C C . THR A 1 235 ? 2.308 0.224 -14.116 1.00 98.12 235 THR A C 1
ATOM 1812 O O . THR A 1 235 ? 3.321 0.907 -13.988 1.00 98.12 235 THR A O 1
ATOM 1815 N N . ALA A 1 236 ? 1.709 -0.354 -13.074 1.00 98.19 236 ALA A N 1
ATOM 1816 C CA . ALA A 1 236 ? 2.103 -0.154 -11.681 1.00 98.19 236 ALA A CA 1
ATOM 1817 C C . ALA A 1 236 ? 3.584 -0.489 -11.427 1.00 98.19 236 ALA A C 1
ATOM 1819 O O . ALA A 1 236 ? 4.330 0.329 -10.887 1.00 98.19 236 ALA A O 1
ATOM 1820 N N . LEU A 1 237 ? 4.040 -1.669 -11.866 1.00 98.44 237 LEU A N 1
ATOM 1821 C CA . LEU A 1 237 ? 5.446 -2.064 -11.736 1.00 98.44 237 LEU A CA 1
ATOM 1822 C C . LEU A 1 237 ? 6.364 -1.239 -12.652 1.00 98.44 237 LEU A C 1
ATOM 1824 O O . LEU A 1 237 ? 7.486 -0.926 -12.259 1.00 98.44 237 LEU A O 1
ATOM 1828 N N . GLY A 1 238 ? 5.887 -0.819 -13.829 1.00 97.75 238 GLY A N 1
ATOM 1829 C CA . GLY A 1 238 ? 6.616 0.098 -14.709 1.00 97.75 238 GLY A CA 1
ATOM 1830 C C . GLY A 1 238 ? 6.919 1.438 -14.032 1.00 97.75 238 GLY A C 1
ATOM 1831 O O . GLY A 1 238 ? 8.072 1.879 -14.022 1.00 97.75 238 GLY A O 1
ATOM 1832 N N . LEU A 1 239 ? 5.910 2.030 -13.385 1.00 97.50 239 LEU A N 1
ATOM 1833 C CA . LEU A 1 239 ? 6.023 3.289 -12.644 1.00 97.50 239 LEU A CA 1
ATOM 1834 C C . LEU A 1 239 ? 6.989 3.190 -11.465 1.00 97.50 239 LEU A C 1
ATOM 1836 O O . LEU A 1 239 ? 7.727 4.133 -11.195 1.00 97.50 239 LEU A O 1
ATOM 1840 N N . LEU A 1 240 ? 7.021 2.046 -10.783 1.00 97.38 240 LEU A N 1
ATOM 1841 C CA . LEU A 1 240 ? 7.959 1.796 -9.691 1.00 97.38 240 LEU A CA 1
ATOM 1842 C C . LEU A 1 240 ? 9.401 1.621 -10.191 1.00 97.38 240 LEU A C 1
ATOM 1844 O O . LEU A 1 240 ? 10.343 2.078 -9.546 1.00 97.38 240 LEU A O 1
ATOM 1848 N N . LEU A 1 241 ? 9.587 0.989 -11.352 1.00 97.56 241 LEU A N 1
ATOM 1849 C CA . LEU A 1 241 ? 10.906 0.674 -11.906 1.00 97.56 241 LEU A CA 1
ATOM 1850 C C . LEU A 1 241 ? 11.559 1.833 -12.667 1.00 97.56 241 LEU A C 1
ATOM 1852 O O . LEU A 1 241 ? 12.769 1.794 -12.880 1.00 97.56 241 LEU A O 1
ATOM 1856 N N . ARG A 1 242 ? 10.813 2.857 -13.095 1.00 95.44 242 ARG A N 1
ATOM 1857 C CA . ARG A 1 242 ? 11.339 3.897 -14.002 1.00 95.44 242 ARG A CA 1
ATOM 1858 C C . ARG A 1 242 ? 12.302 4.907 -13.364 1.00 95.44 242 ARG A C 1
ATOM 1860 O O . ARG A 1 242 ? 13.033 5.579 -14.090 1.00 95.44 242 ARG A O 1
ATOM 1867 N N . PHE A 1 243 ? 12.321 5.030 -12.036 1.00 95.56 243 PHE A N 1
ATOM 1868 C CA . PHE A 1 243 ? 13.187 5.983 -11.332 1.00 95.56 243 PHE A CA 1
ATOM 1869 C C . PHE A 1 243 ? 14.649 5.521 -11.362 1.00 95.56 243 PHE A C 1
ATOM 1871 O O . PHE A 1 243 ? 15.013 4.499 -10.782 1.00 95.56 243 PHE A O 1
ATOM 1878 N N . SER A 1 244 ? 15.504 6.268 -12.057 1.00 94.62 244 SER A N 1
ATOM 1879 C CA . SER A 1 244 ? 16.913 5.918 -12.258 1.00 94.62 244 SER A CA 1
ATOM 1880 C C . SER A 1 244 ? 17.757 7.162 -12.533 1.00 94.62 244 SER A C 1
ATOM 1882 O O . SER A 1 244 ? 17.227 8.260 -12.661 1.00 94.62 244 SER A O 1
ATOM 1884 N N . CYS A 1 245 ? 19.068 6.982 -12.701 1.00 91.75 245 CYS A N 1
ATOM 1885 C CA . CYS A 1 245 ? 19.969 8.062 -13.107 1.00 91.75 245 CYS A CA 1
ATOM 1886 C C . CYS A 1 245 ? 19.802 8.490 -14.575 1.00 91.75 245 CYS A C 1
ATOM 1888 O O . CYS A 1 245 ? 20.324 9.527 -14.980 1.00 91.75 245 CYS A O 1
ATOM 1890 N N . ASN A 1 246 ? 19.152 7.663 -15.397 1.00 84.31 246 ASN A N 1
ATOM 1891 C CA . ASN A 1 246 ? 19.047 7.890 -16.830 1.00 84.31 246 ASN A CA 1
ATOM 1892 C C . ASN A 1 246 ? 18.099 9.060 -17.115 1.00 84.31 246 ASN A C 1
ATOM 1894 O O . ASN A 1 246 ? 16.920 8.970 -16.790 1.00 84.31 246 ASN A O 1
ATOM 1898 N N . GLN A 1 247 ? 18.604 10.104 -17.779 1.00 79.62 247 GLN A N 1
ATOM 1899 C CA . GLN A 1 247 ? 17.837 11.301 -18.160 1.00 79.62 247 GLN A CA 1
ATOM 1900 C C . GLN A 1 247 ? 17.270 12.106 -16.971 1.00 79.62 247 GLN A C 1
ATOM 1902 O O . GLN A 1 247 ? 16.351 12.896 -17.162 1.00 79.62 247 GLN A O 1
ATOM 1907 N N . ASP A 1 248 ? 17.832 11.949 -15.766 1.00 91.56 248 ASP A N 1
ATOM 1908 C CA . ASP A 1 248 ? 17.453 12.728 -14.581 1.00 91.56 248 ASP A CA 1
ATOM 1909 C C . ASP A 1 248 ? 18.139 14.114 -14.600 1.00 91.56 248 ASP A C 1
ATOM 1911 O O . ASP A 1 248 ? 19.367 14.193 -14.436 1.00 91.56 248 ASP A O 1
ATOM 1915 N N . PRO A 1 249 ? 17.386 15.224 -14.762 1.00 89.50 249 PRO A N 1
ATOM 1916 C CA . PRO A 1 249 ? 17.967 16.562 -14.855 1.00 89.50 249 PRO A CA 1
ATOM 1917 C C . PRO A 1 249 ? 18.708 16.986 -13.586 1.00 89.50 249 PRO A C 1
ATOM 1919 O O . PRO A 1 249 ? 19.719 17.687 -13.671 1.00 89.50 249 PRO A O 1
ATOM 1922 N N . ALA A 1 250 ? 18.241 16.550 -12.411 1.00 92.12 250 ALA A N 1
ATOM 1923 C CA . ALA A 1 250 ? 18.878 16.885 -11.143 1.00 92.12 250 ALA A CA 1
ATOM 1924 C C . ALA A 1 250 ? 20.261 16.230 -11.050 1.00 92.12 250 ALA A C 1
ATOM 1926 O O . ALA A 1 250 ? 21.227 16.862 -10.628 1.00 92.12 250 ALA A O 1
ATOM 1927 N N . ILE A 1 251 ? 20.385 14.991 -11.531 1.00 92.50 251 ILE A N 1
ATOM 1928 C CA . ILE A 1 251 ? 21.672 14.293 -11.599 1.00 92.50 251 ILE A CA 1
ATOM 1929 C C . ILE A 1 251 ? 22.593 14.942 -12.631 1.00 92.50 251 ILE A C 1
ATOM 1931 O O . ILE A 1 251 ? 23.775 15.123 -12.348 1.00 92.50 251 ILE A O 1
ATOM 1935 N N . THR A 1 252 ? 22.081 15.359 -13.794 1.00 91.88 252 THR A N 1
ATOM 1936 C CA . THR A 1 252 ? 22.896 16.108 -14.768 1.00 91.88 252 THR A CA 1
ATOM 1937 C C . THR A 1 252 ? 23.499 17.367 -14.137 1.00 91.88 252 THR A C 1
ATOM 1939 O O . THR A 1 252 ? 24.692 17.624 -14.300 1.00 91.88 252 THR A O 1
ATOM 1942 N N . GLN A 1 253 ? 22.720 18.108 -13.343 1.00 90.69 253 GLN A N 1
ATOM 1943 C CA . GLN A 1 253 ? 23.191 19.313 -12.651 1.00 90.69 253 GLN A CA 1
ATOM 1944 C C . GLN A 1 253 ? 24.296 19.035 -11.619 1.00 90.69 253 GLN A C 1
ATOM 1946 O O . GLN A 1 253 ? 25.207 19.855 -11.458 1.00 90.69 253 GLN A O 1
ATOM 1951 N N . MET A 1 254 ? 24.272 17.872 -10.957 1.00 90.00 254 MET A N 1
ATOM 1952 C CA . MET A 1 254 ? 25.319 17.470 -10.006 1.00 90.00 254 MET A CA 1
ATOM 1953 C C . MET A 1 254 ? 26.697 17.326 -10.658 1.00 90.00 254 MET A C 1
ATOM 1955 O O . MET A 1 254 ? 27.703 17.475 -9.973 1.00 90.00 254 MET A O 1
ATOM 1959 N N . PHE A 1 255 ? 26.767 17.091 -11.970 1.00 90.81 255 PHE A N 1
ATOM 1960 C CA . PHE A 1 255 ? 28.030 16.921 -12.696 1.00 90.81 255 PHE A CA 1
ATOM 1961 C C . PHE A 1 255 ? 28.341 18.064 -13.672 1.00 90.81 255 PHE A C 1
ATOM 1963 O O . PHE A 1 255 ? 29.331 18.009 -14.404 1.00 90.81 255 PHE A O 1
ATOM 1970 N N . THR A 1 256 ? 27.566 19.152 -13.649 1.00 90.44 256 THR A N 1
ATOM 1971 C CA . THR A 1 256 ? 27.903 20.369 -14.399 1.00 90.44 256 THR A CA 1
ATOM 1972 C C . THR A 1 256 ? 29.226 20.955 -13.895 1.00 90.44 256 THR A C 1
ATOM 1974 O O . THR A 1 256 ? 29.469 21.017 -12.685 1.00 90.44 256 THR A O 1
ATOM 1977 N N . ASN A 1 257 ? 30.074 21.420 -14.822 1.00 88.50 257 ASN A N 1
ATOM 1978 C CA . ASN A 1 257 ? 31.405 21.980 -14.545 1.00 88.50 257 ASN A CA 1
ATOM 1979 C C . ASN A 1 257 ? 32.340 21.027 -13.775 1.00 88.50 257 ASN A C 1
ATOM 1981 O O . ASN A 1 257 ? 33.102 21.473 -12.918 1.00 88.50 257 ASN A O 1
ATOM 1985 N N . ILE A 1 258 ? 32.307 19.724 -14.082 1.00 87.12 258 ILE A N 1
ATOM 1986 C CA . ILE A 1 258 ? 33.066 18.693 -13.351 1.00 87.12 258 ILE A CA 1
ATOM 1987 C C . ILE A 1 258 ? 34.573 18.976 -13.244 1.00 87.12 258 ILE A C 1
ATOM 1989 O O . ILE A 1 258 ? 35.178 18.678 -12.222 1.00 87.12 258 ILE A O 1
ATOM 1993 N N . THR A 1 259 ? 35.170 19.632 -14.243 1.00 89.19 259 THR A N 1
ATOM 1994 C CA . THR A 1 259 ? 36.595 20.012 -14.247 1.00 89.19 259 THR A CA 1
ATOM 1995 C C . THR A 1 259 ? 36.955 21.071 -13.203 1.00 89.19 259 THR A C 1
ATOM 1997 O O . THR A 1 259 ? 38.127 21.230 -12.879 1.00 89.19 259 THR A O 1
ATOM 2000 N N . LYS A 1 260 ? 35.963 21.793 -12.666 1.00 91.19 260 LYS A N 1
ATOM 2001 C CA . LYS A 1 260 ? 36.125 22.796 -11.602 1.00 91.19 260 LYS A CA 1
ATOM 2002 C C . LYS A 1 260 ? 35.790 22.246 -10.212 1.00 91.19 260 LYS A C 1
ATOM 2004 O O . LYS A 1 260 ? 35.912 22.976 -9.232 1.00 91.19 260 LYS A O 1
ATOM 2009 N N . ARG A 1 261 ? 35.332 20.995 -10.116 1.00 89.62 261 ARG A N 1
ATOM 2010 C CA . ARG A 1 261 ? 34.934 20.362 -8.853 1.00 89.62 261 ARG A CA 1
ATOM 2011 C C . ARG A 1 261 ? 36.100 19.601 -8.238 1.00 89.62 261 ARG A C 1
ATOM 2013 O O . ARG A 1 261 ? 36.984 19.105 -8.933 1.00 89.62 261 ARG A O 1
ATOM 2020 N N . THR A 1 262 ? 36.090 19.489 -6.914 1.00 92.62 262 THR A N 1
ATOM 2021 C CA . THR A 1 262 ? 37.053 18.636 -6.210 1.00 92.62 262 THR A CA 1
ATOM 2022 C C . THR A 1 262 ? 36.663 17.169 -6.368 1.00 92.62 262 THR A C 1
ATOM 2024 O O . THR A 1 262 ? 35.483 16.841 -6.491 1.00 92.62 262 THR A O 1
ATOM 2027 N N . LYS A 1 263 ? 37.644 16.263 -6.302 1.00 92.75 263 LYS A N 1
ATOM 2028 C CA . LYS A 1 263 ? 37.381 14.817 -6.320 1.00 92.75 263 LYS A CA 1
ATOM 2029 C C . LYS A 1 263 ? 36.388 14.393 -5.227 1.00 92.75 263 LYS A C 1
ATOM 2031 O O . LYS A 1 263 ? 35.470 13.635 -5.505 1.00 92.75 263 LYS A O 1
ATOM 2036 N N . ASN A 1 264 ? 36.530 14.945 -4.022 1.00 94.56 264 ASN A N 1
ATOM 2037 C CA . ASN A 1 264 ? 35.654 14.640 -2.891 1.00 94.56 264 ASN A CA 1
ATOM 2038 C C . ASN A 1 264 ? 34.185 15.032 -3.151 1.00 94.56 264 ASN A C 1
ATOM 2040 O O . ASN A 1 264 ? 33.279 14.286 -2.798 1.00 94.56 264 ASN A O 1
ATOM 2044 N N . ASP A 1 265 ? 33.938 16.177 -3.796 1.00 92.50 265 ASP A N 1
ATOM 2045 C CA . ASP A 1 265 ? 32.582 16.609 -4.176 1.00 92.50 265 ASP A CA 1
ATOM 2046 C C . ASP A 1 265 ? 31.931 15.645 -5.188 1.00 92.50 265 ASP A C 1
ATOM 2048 O O . ASP A 1 265 ? 30.775 15.237 -5.042 1.00 92.50 265 ASP A O 1
ATOM 2052 N N . VAL A 1 266 ? 32.708 15.213 -6.186 1.00 94.00 266 VAL A N 1
ATOM 2053 C CA . VAL A 1 266 ? 32.265 14.235 -7.191 1.00 94.00 266 VAL A CA 1
ATOM 2054 C C . VAL A 1 266 ? 31.985 12.873 -6.546 1.00 94.00 266 VAL A C 1
ATOM 2056 O O . VAL A 1 266 ? 30.941 12.275 -6.811 1.00 94.00 266 VAL A O 1
ATOM 2059 N N . ASP A 1 267 ? 32.864 12.401 -5.661 1.00 95.12 267 ASP A N 1
ATOM 2060 C CA . ASP A 1 267 ? 32.703 11.120 -4.964 1.00 95.12 267 ASP A CA 1
ATOM 2061 C C . ASP A 1 267 ? 31.452 11.120 -4.060 1.00 95.12 267 ASP A C 1
ATOM 2063 O O . ASP A 1 267 ? 30.671 10.165 -4.083 1.00 95.12 267 ASP A O 1
ATOM 2067 N N . ASN A 1 268 ? 31.187 12.220 -3.344 1.00 95.31 268 ASN A N 1
ATOM 2068 C CA . ASN A 1 268 ? 29.972 12.390 -2.536 1.00 95.31 268 ASN A CA 1
ATOM 2069 C C . ASN A 1 268 ? 28.695 12.407 -3.390 1.00 95.31 268 ASN A C 1
ATOM 2071 O O . ASN A 1 268 ? 27.677 11.811 -3.015 1.00 95.31 268 ASN A O 1
ATOM 2075 N N . SER A 1 269 ? 28.749 13.050 -4.558 1.00 94.69 269 SER A N 1
ATOM 2076 C CA . SER A 1 269 ? 27.654 13.060 -5.534 1.00 94.69 269 SER A CA 1
ATOM 2077 C C . SER A 1 269 ? 27.336 11.645 -6.029 1.00 94.69 269 SER A C 1
ATOM 2079 O O . SER A 1 269 ? 26.178 11.221 -6.013 1.00 94.69 269 SER A O 1
ATOM 2081 N N . ILE A 1 270 ? 28.365 10.873 -6.392 1.00 95.19 270 ILE A N 1
ATOM 2082 C CA . ILE A 1 270 ? 28.228 9.473 -6.820 1.00 95.19 270 ILE A CA 1
ATOM 2083 C C . ILE A 1 270 ? 27.660 8.602 -5.693 1.00 95.19 270 ILE A C 1
ATOM 2085 O O . ILE A 1 270 ? 26.756 7.802 -5.939 1.00 95.19 270 ILE A O 1
ATOM 2089 N N . LEU A 1 271 ? 28.161 8.749 -4.463 1.00 96.44 271 LEU A N 1
ATOM 2090 C CA . LEU A 1 271 ? 27.679 7.988 -3.308 1.00 96.44 271 LEU A CA 1
ATOM 2091 C C . LEU A 1 271 ? 26.194 8.261 -3.039 1.00 96.44 271 LEU A C 1
ATOM 2093 O O . LEU A 1 271 ? 25.417 7.326 -2.855 1.00 96.44 271 LEU A O 1
ATOM 2097 N N . THR A 1 272 ? 25.784 9.529 -3.094 1.00 95.81 272 THR A N 1
ATOM 2098 C CA . THR A 1 272 ? 24.383 9.936 -2.921 1.00 95.81 272 THR A CA 1
ATOM 2099 C C . THR A 1 272 ? 23.476 9.268 -3.953 1.00 95.81 272 THR A C 1
ATOM 2101 O O . THR A 1 272 ? 22.436 8.711 -3.602 1.00 95.81 272 THR A O 1
ATOM 2104 N N . ILE A 1 273 ? 23.885 9.279 -5.224 1.00 95.62 273 ILE A N 1
ATOM 2105 C CA . ILE A 1 273 ? 23.128 8.661 -6.317 1.00 95.62 273 ILE A CA 1
ATOM 2106 C C . ILE A 1 273 ? 23.028 7.145 -6.128 1.00 95.62 273 ILE A C 1
ATOM 2108 O O . ILE A 1 273 ? 21.943 6.586 -6.279 1.00 95.62 273 ILE A O 1
ATOM 2112 N N . ARG A 1 274 ? 24.129 6.477 -5.760 1.00 95.75 274 ARG A N 1
ATOM 2113 C CA . ARG A 1 274 ? 24.140 5.028 -5.501 1.00 95.75 274 ARG A CA 1
ATOM 2114 C C . ARG A 1 274 ? 23.196 4.645 -4.367 1.00 95.75 274 ARG A C 1
ATOM 2116 O O . ARG A 1 274 ? 22.406 3.729 -4.549 1.00 95.75 274 ARG A O 1
ATOM 2123 N N . ASN A 1 275 ? 23.229 5.369 -3.250 1.00 96.38 275 ASN A N 1
ATOM 2124 C CA . ASN A 1 275 ? 22.351 5.104 -2.107 1.00 96.38 275 ASN A CA 1
ATOM 2125 C C . ASN A 1 275 ? 20.871 5.274 -2.479 1.00 96.38 275 ASN A C 1
ATOM 2127 O O . ASN A 1 275 ? 20.028 4.465 -2.097 1.00 96.38 275 ASN A O 1
ATOM 2131 N N . LYS A 1 276 ? 20.550 6.308 -3.264 1.00 95.88 276 LYS A N 1
ATOM 2132 C CA . LYS A 1 276 ? 19.189 6.544 -3.758 1.00 95.88 276 LYS A CA 1
ATOM 2133 C C . LYS A 1 276 ? 18.721 5.454 -4.717 1.00 95.88 276 LYS A C 1
ATOM 2135 O O . LYS A 1 276 ? 17.617 4.941 -4.560 1.00 95.88 276 LYS A O 1
ATOM 2140 N N . LEU A 1 277 ? 19.564 5.064 -5.672 1.00 95.69 277 LEU A N 1
ATOM 2141 C CA . LEU A 1 277 ? 19.253 3.985 -6.606 1.00 95.69 277 LEU A CA 1
ATOM 2142 C C . LEU A 1 277 ? 19.083 2.639 -5.885 1.00 95.69 277 LEU A C 1
ATOM 2144 O O . LEU A 1 277 ? 18.134 1.917 -6.179 1.00 95.69 277 LEU A O 1
ATOM 2148 N N . ASP A 1 278 ? 19.946 2.325 -4.914 1.00 96.25 278 ASP A N 1
ATOM 2149 C CA . ASP A 1 278 ? 19.829 1.112 -4.097 1.00 96.25 278 ASP A CA 1
ATOM 2150 C C . ASP A 1 278 ? 18.530 1.097 -3.279 1.00 96.25 278 ASP A C 1
ATOM 2152 O O . ASP A 1 278 ? 17.853 0.071 -3.215 1.00 96.25 278 ASP A O 1
ATOM 2156 N N . SER A 1 279 ? 18.114 2.246 -2.734 1.00 96.06 279 SER A N 1
ATOM 2157 C CA . SER A 1 279 ? 16.824 2.381 -2.048 1.00 96.06 279 SER A CA 1
ATOM 2158 C C . SER A 1 279 ? 15.645 2.067 -2.976 1.00 96.06 279 SER A C 1
ATOM 2160 O O . SER A 1 279 ? 14.771 1.281 -2.599 1.00 96.06 279 SER A O 1
ATOM 2162 N N . VAL A 1 280 ? 15.641 2.589 -4.210 1.00 96.62 280 VAL A N 1
ATOM 2163 C CA . VAL A 1 280 ? 14.616 2.255 -5.218 1.00 96.62 280 VAL A CA 1
ATOM 2164 C C . VAL A 1 280 ? 14.635 0.761 -5.524 1.00 96.62 280 VAL A C 1
ATOM 2166 O O . VAL A 1 280 ? 13.613 0.089 -5.396 1.00 96.62 280 VAL A O 1
ATOM 2169 N N . GLN A 1 281 ? 15.798 0.213 -5.878 1.00 97.06 281 GLN A N 1
ATOM 2170 C CA . GLN A 1 281 ? 15.934 -1.190 -6.269 1.00 97.06 281 GLN A CA 1
ATOM 2171 C C . GLN A 1 281 ? 15.544 -2.146 -5.142 1.00 97.06 281 GLN A C 1
ATOM 2173 O O . GLN A 1 281 ? 14.902 -3.164 -5.398 1.00 97.06 281 GLN A O 1
ATOM 2178 N N . SER A 1 282 ? 15.910 -1.841 -3.899 1.00 96.94 282 SER A N 1
ATOM 2179 C CA . SER A 1 282 ? 15.514 -2.613 -2.721 1.00 96.94 282 SER A CA 1
ATOM 2180 C C . SER A 1 282 ? 14.009 -2.551 -2.494 1.00 96.94 282 SER A C 1
ATOM 2182 O O . SER A 1 282 ? 13.381 -3.602 -2.412 1.00 96.94 282 SER A O 1
ATOM 2184 N N . THR A 1 283 ? 13.412 -1.361 -2.542 1.00 97.44 283 THR A N 1
ATOM 2185 C CA . THR A 1 283 ? 11.967 -1.194 -2.332 1.00 97.44 283 THR A CA 1
ATOM 2186 C C . THR A 1 283 ? 11.141 -1.918 -3.400 1.00 97.44 283 THR A C 1
ATOM 2188 O O . THR A 1 283 ? 10.215 -2.656 -3.071 1.00 97.44 283 THR A O 1
ATOM 2191 N N . VAL A 1 284 ? 11.493 -1.789 -4.686 1.00 97.56 284 VAL A N 1
ATOM 2192 C CA . VAL A 1 284 ? 10.778 -2.516 -5.752 1.00 97.56 284 VAL A CA 1
ATOM 2193 C C . VAL A 1 284 ? 10.977 -4.026 -5.635 1.00 97.56 284 VAL A C 1
ATOM 2195 O O . VAL A 1 284 ? 10.034 -4.785 -5.850 1.00 97.56 284 VAL A O 1
ATOM 2198 N N . SER A 1 285 ? 12.179 -4.479 -5.265 1.00 97.69 285 SER A N 1
ATOM 2199 C CA . SER A 1 285 ? 12.437 -5.909 -5.052 1.00 97.69 285 SER A CA 1
ATOM 2200 C C . SER A 1 285 ? 11.590 -6.475 -3.917 1.00 97.69 285 SER A C 1
ATOM 2202 O O . SER A 1 285 ? 11.072 -7.587 -4.044 1.00 97.69 285 SER A O 1
ATOM 2204 N N . ASP A 1 286 ? 11.420 -5.715 -2.836 1.00 98.00 286 ASP A N 1
ATOM 2205 C CA . ASP A 1 286 ? 10.579 -6.097 -1.706 1.00 98.00 286 ASP A CA 1
ATOM 2206 C C . ASP A 1 286 ? 9.113 -6.187 -2.126 1.00 98.00 286 ASP A C 1
ATOM 2208 O O . ASP A 1 286 ? 8.488 -7.219 -1.886 1.00 98.00 286 ASP A O 1
ATOM 2212 N N . ILE A 1 287 ? 8.589 -5.177 -2.833 1.00 98.31 287 ILE A N 1
ATOM 2213 C CA . ILE A 1 287 ? 7.222 -5.199 -3.377 1.00 98.31 287 ILE A CA 1
ATOM 2214 C C . ILE A 1 287 ? 7.028 -6.437 -4.258 1.00 98.31 287 ILE A C 1
ATOM 2216 O O . ILE A 1 287 ? 6.159 -7.255 -3.971 1.00 98.31 287 ILE A O 1
ATOM 2220 N N . VAL A 1 288 ? 7.864 -6.648 -5.280 1.00 98.38 288 VAL A N 1
ATOM 2221 C CA . VAL A 1 288 ? 7.738 -7.807 -6.185 1.00 98.38 288 VAL A CA 1
ATOM 2222 C C . VAL A 1 288 ? 7.816 -9.131 -5.416 1.00 98.38 288 VAL A C 1
ATOM 2224 O O . VAL A 1 288 ? 7.036 -10.048 -5.672 1.00 98.38 288 VAL A O 1
ATOM 2227 N N . THR A 1 289 ? 8.705 -9.232 -4.424 1.00 97.94 289 THR A N 1
ATOM 2228 C CA . THR A 1 289 ? 8.817 -10.421 -3.569 1.00 97.94 289 THR A CA 1
ATOM 2229 C C . THR A 1 289 ? 7.550 -10.654 -2.745 1.00 97.94 289 THR A C 1
ATOM 2231 O O . THR A 1 289 ? 7.110 -11.798 -2.623 1.00 97.94 289 THR A O 1
ATOM 2234 N N . LEU A 1 290 ? 6.958 -9.599 -2.182 1.00 98.25 290 LEU A N 1
ATOM 2235 C CA . LEU A 1 290 ? 5.704 -9.667 -1.431 1.00 98.25 290 LEU A CA 1
ATOM 2236 C C . LEU A 1 290 ? 4.548 -10.134 -2.324 1.00 98.25 290 LEU A C 1
ATOM 2238 O O . LEU A 1 290 ? 3.840 -11.066 -1.946 1.00 98.25 290 LEU A O 1
ATOM 2242 N N . LEU A 1 291 ? 4.428 -9.597 -3.542 1.00 98.31 291 LEU A N 1
ATOM 2243 C CA . LEU A 1 291 ? 3.408 -10.019 -4.511 1.00 98.31 291 LEU A CA 1
ATOM 2244 C C . LEU A 1 291 ? 3.561 -11.502 -4.903 1.00 98.31 291 LEU A C 1
ATOM 2246 O O . LEU A 1 291 ? 2.591 -12.259 -4.912 1.00 98.31 291 LEU A O 1
ATOM 2250 N N . LEU A 1 292 ? 4.791 -11.967 -5.151 1.00 97.56 292 LEU A N 1
ATOM 2251 C CA . LEU A 1 292 ? 5.063 -13.379 -5.460 1.00 97.56 292 LEU A CA 1
ATOM 2252 C C . LEU A 1 292 ? 4.764 -14.318 -4.275 1.00 97.56 292 LEU A C 1
ATOM 2254 O O . LEU A 1 292 ? 4.312 -15.458 -4.476 1.00 97.56 292 LEU A O 1
ATOM 2258 N N . LYS A 1 293 ? 5.025 -13.851 -3.045 1.00 96.50 293 LYS A N 1
ATOM 2259 C CA . LYS A 1 293 ? 4.735 -14.567 -1.791 1.00 96.50 293 LYS A CA 1
ATOM 2260 C C . LYS A 1 293 ? 3.247 -14.603 -1.467 1.00 96.50 293 LYS A C 1
ATOM 2262 O O . LYS A 1 293 ? 2.807 -15.598 -0.895 1.00 96.50 293 LYS A O 1
ATOM 2267 N N . ALA A 1 294 ? 2.481 -13.587 -1.870 1.00 95.31 294 ALA A N 1
ATOM 2268 C CA . ALA A 1 294 ? 1.031 -13.602 -1.725 1.00 95.31 294 ALA A CA 1
ATOM 2269 C C . ALA A 1 294 ? 0.405 -14.799 -2.462 1.00 95.31 294 ALA A C 1
ATOM 2271 O O . ALA A 1 294 ? -0.545 -15.406 -1.974 1.00 95.31 294 ALA A O 1
ATOM 2272 N N . GLY A 1 295 ? 1.025 -15.247 -3.557 1.00 90.50 295 GLY A N 1
ATOM 2273 C CA . GLY A 1 295 ? 0.647 -16.485 -4.234 1.00 90.50 295 GLY A CA 1
ATOM 2274 C C . GLY A 1 295 ? -0.692 -16.378 -4.962 1.00 90.50 295 GLY A C 1
ATOM 2275 O O . GLY A 1 295 ? -1.225 -15.286 -5.146 1.00 90.50 295 GLY A O 1
ATOM 2276 N N . GLY A 1 296 ? -1.200 -17.524 -5.426 1.00 90.75 296 GLY A N 1
ATOM 2277 C CA . GLY A 1 296 ? -2.439 -17.584 -6.205 1.00 90.75 296 GLY A CA 1
ATOM 2278 C C . GLY A 1 296 ? -2.424 -16.602 -7.390 1.00 90.75 296 GLY A C 1
ATOM 2279 O O . GLY A 1 296 ? -1.384 -16.480 -8.049 1.00 90.75 296 GLY A O 1
ATOM 2280 N N . PRO A 1 297 ? -3.516 -15.846 -7.608 1.00 91.00 297 PRO A N 1
ATOM 2281 C CA . PRO A 1 297 ? -3.617 -14.886 -8.705 1.00 91.00 297 PRO A CA 1
ATOM 2282 C C . PRO A 1 297 ? -2.518 -13.819 -8.697 1.00 91.00 297 PRO A C 1
ATOM 2284 O O . PRO A 1 297 ? -2.048 -13.428 -9.761 1.00 91.00 297 PRO A O 1
ATOM 2287 N N . ALA A 1 298 ? -2.052 -13.359 -7.530 1.00 96.19 298 ALA A N 1
ATOM 2288 C CA . ALA A 1 298 ? -1.043 -12.297 -7.463 1.00 96.19 298 ALA A CA 1
ATOM 2289 C C . ALA A 1 298 ? 0.276 -12.713 -8.124 1.00 96.19 298 ALA A C 1
ATOM 2291 O O . ALA A 1 298 ? 0.893 -11.945 -8.864 1.00 96.19 298 ALA A O 1
ATOM 2292 N N . ARG A 1 299 ? 0.687 -13.968 -7.910 1.00 96.94 299 ARG A N 1
ATOM 2293 C CA . ARG A 1 299 ? 1.889 -14.520 -8.541 1.00 96.94 299 ARG A CA 1
ATOM 2294 C C . ARG A 1 299 ? 1.738 -14.586 -10.057 1.00 96.94 299 ARG A C 1
ATOM 2296 O O . ARG A 1 299 ? 2.676 -14.236 -10.764 1.00 96.94 299 ARG A O 1
ATOM 2303 N N . GLU A 1 300 ? 0.584 -15.026 -10.542 1.00 96.44 300 GLU A N 1
ATOM 2304 C CA . GLU A 1 300 ? 0.302 -15.142 -11.976 1.00 96.44 300 GLU A CA 1
ATOM 2305 C C . GLU A 1 300 ? 0.328 -13.775 -12.663 1.00 96.44 300 GLU A C 1
ATOM 2307 O O . GLU A 1 300 ? 0.983 -13.633 -13.691 1.00 96.44 300 GLU A O 1
ATOM 2312 N N . HIS A 1 301 ? -0.268 -12.746 -12.055 1.00 97.56 301 HIS A N 1
ATOM 2313 C CA . HIS A 1 301 ? -0.218 -11.381 -12.582 1.00 97.56 301 HIS A CA 1
ATOM 2314 C C . HIS A 1 301 ? 1.213 -10.835 -12.634 1.00 97.56 301 HIS A C 1
ATOM 2316 O O . HIS A 1 301 ? 1.591 -10.215 -13.624 1.00 97.56 301 HIS A O 1
ATOM 2322 N N . VAL A 1 302 ? 2.043 -11.075 -11.610 1.00 98.25 302 VAL A N 1
ATOM 2323 C CA . VAL A 1 302 ? 3.457 -10.655 -11.640 1.00 98.25 302 VAL A CA 1
ATOM 2324 C C . VAL A 1 302 ? 4.215 -11.356 -12.769 1.00 98.25 302 VAL A C 1
ATOM 2326 O O . VAL A 1 302 ? 4.971 -10.708 -13.489 1.00 98.25 302 VAL A O 1
ATOM 2329 N N . LEU A 1 303 ? 4.011 -12.665 -12.949 1.00 96.81 303 LEU A N 1
ATOM 2330 C CA . LEU A 1 303 ? 4.645 -13.421 -14.033 1.00 96.81 303 LEU A CA 1
ATOM 2331 C C . LEU A 1 303 ? 4.170 -12.941 -15.412 1.00 96.81 303 LEU A C 1
ATOM 2333 O O . LEU A 1 303 ? 5.001 -12.739 -16.293 1.00 96.81 303 LEU A O 1
ATOM 2337 N N . ALA A 1 304 ? 2.872 -12.678 -15.574 1.00 96.75 304 ALA A N 1
ATOM 2338 C CA . ALA A 1 304 ? 2.307 -12.112 -16.796 1.00 96.75 304 ALA A CA 1
ATOM 2339 C C . ALA A 1 304 ? 2.863 -10.709 -17.086 1.00 96.75 304 ALA A C 1
ATOM 2341 O O . ALA A 1 304 ? 3.170 -10.384 -18.230 1.00 96.75 304 ALA A O 1
ATOM 2342 N N . TRP A 1 305 ? 3.057 -9.879 -16.056 1.00 98.06 305 TRP A N 1
ATOM 2343 C CA . TRP A 1 305 ? 3.688 -8.572 -16.221 1.00 98.06 305 TRP A CA 1
ATOM 2344 C C . TRP A 1 305 ? 5.145 -8.699 -16.682 1.00 98.06 305 TRP A C 1
ATOM 2346 O O . TRP A 1 305 ? 5.568 -7.976 -17.581 1.00 98.06 305 TRP A O 1
ATOM 2356 N N . LEU A 1 306 ? 5.911 -9.633 -16.103 1.00 98.00 306 LEU A N 1
ATOM 2357 C CA . LEU A 1 306 ? 7.290 -9.905 -16.522 1.00 98.00 306 LEU A CA 1
ATOM 2358 C C . LEU A 1 306 ? 7.348 -10.381 -17.977 1.00 98.00 306 LEU A C 1
ATOM 2360 O O . LEU A 1 306 ? 8.196 -9.916 -18.734 1.00 98.00 306 LEU A O 1
ATOM 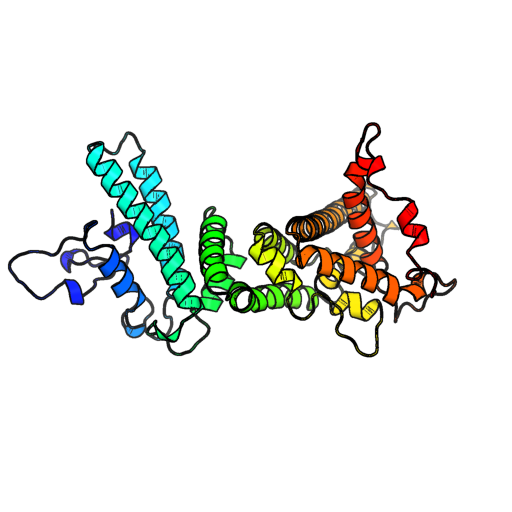2364 N N . GLU A 1 307 ? 6.432 -11.259 -18.382 1.00 95.44 307 GLU A N 1
ATOM 2365 C CA . GLU A 1 307 ? 6.304 -11.702 -19.770 1.00 95.44 307 GLU A CA 1
ATOM 2366 C C . GLU A 1 307 ? 6.024 -10.521 -20.711 1.00 95.44 307 GLU A C 1
ATOM 2368 O O . GLU A 1 307 ? 6.764 -10.318 -21.677 1.00 95.44 307 GLU A O 1
ATOM 2373 N N . GLN A 1 308 ? 5.023 -9.690 -20.390 1.00 95.88 308 GLN A N 1
ATOM 2374 C CA . GLN A 1 308 ? 4.717 -8.478 -21.153 1.00 95.88 308 GLN A CA 1
ATOM 2375 C C . GLN A 1 308 ? 5.942 -7.569 -21.249 1.00 95.88 308 GLN A C 1
ATOM 2377 O O . GLN A 1 308 ? 6.269 -7.105 -22.340 1.00 95.88 308 GLN A O 1
ATOM 2382 N N . ALA A 1 309 ? 6.646 -7.347 -20.135 1.00 96.94 309 ALA A N 1
ATOM 2383 C CA . ALA A 1 309 ? 7.813 -6.478 -20.074 1.00 96.94 309 ALA A CA 1
ATOM 2384 C C . ALA A 1 309 ? 8.926 -6.922 -21.029 1.00 96.94 309 ALA A C 1
ATOM 2386 O O . ALA A 1 309 ? 9.560 -6.058 -21.633 1.00 96.94 309 ALA A O 1
ATOM 2387 N N . ILE A 1 310 ? 9.142 -8.229 -21.207 1.00 95.19 310 ILE A N 1
ATOM 2388 C CA . ILE A 1 310 ? 10.104 -8.753 -22.185 1.00 95.19 310 ILE A CA 1
ATOM 2389 C C . ILE A 1 310 ? 9.560 -8.622 -23.614 1.00 95.19 310 ILE A C 1
ATOM 2391 O O . ILE A 1 310 ? 10.253 -8.079 -24.474 1.00 95.19 310 ILE A O 1
ATOM 2395 N N . GLN A 1 311 ? 8.316 -9.043 -23.864 1.00 93.62 311 GLN A N 1
ATOM 2396 C CA . GLN A 1 311 ? 7.720 -9.057 -25.206 1.00 93.62 311 GLN A CA 1
ATOM 2397 C C . GLN A 1 311 ? 7.652 -7.662 -25.842 1.00 93.62 311 GLN A C 1
ATOM 2399 O O . GLN A 1 311 ? 8.134 -7.464 -26.956 1.00 93.62 311 GLN A O 1
ATOM 2404 N N . VAL A 1 312 ? 7.120 -6.659 -25.133 1.00 95.75 312 VAL A N 1
ATOM 2405 C CA . VAL A 1 312 ? 6.963 -5.301 -25.698 1.00 95.75 312 VAL A CA 1
ATOM 2406 C C . VAL A 1 312 ? 8.284 -4.527 -25.807 1.00 95.75 312 VAL A C 1
ATOM 2408 O O . VAL A 1 312 ? 8.311 -3.399 -26.299 1.00 95.75 312 VAL A O 1
ATOM 2411 N N . ASN A 1 313 ? 9.382 -5.113 -25.325 1.00 96.31 313 ASN A N 1
ATOM 2412 C CA . ASN A 1 313 ? 10.729 -4.555 -25.377 1.00 96.31 313 ASN A CA 1
ATOM 2413 C C . ASN A 1 313 ? 11.681 -5.364 -26.268 1.00 96.31 313 ASN A C 1
ATOM 2415 O O . ASN A 1 313 ? 12.889 -5.131 -26.210 1.00 96.31 313 ASN A O 1
ATOM 2419 N N . ALA A 1 314 ? 11.162 -6.255 -27.118 1.00 94.06 314 ALA A N 1
ATOM 2420 C CA . ALA A 1 314 ? 11.949 -6.997 -28.103 1.00 94.06 314 ALA A CA 1
ATOM 2421 C C . ALA A 1 314 ? 12.865 -6.089 -28.946 1.00 94.06 314 ALA A C 1
ATOM 2423 O O . ALA A 1 314 ? 14.005 -6.444 -29.216 1.00 94.06 314 ALA A O 1
ATOM 2424 N N . GLU A 1 315 ? 12.418 -4.869 -29.270 1.00 93.06 315 GLU A N 1
ATOM 2425 C CA . GLU A 1 315 ? 13.197 -3.861 -30.006 1.00 93.06 315 GLU A CA 1
ATOM 2426 C C . GLU A 1 315 ? 14.584 -3.584 -29.393 1.00 93.06 315 GLU A C 1
ATOM 2428 O O . GLU A 1 315 ? 15.525 -3.262 -30.117 1.00 93.06 315 GLU A O 1
ATOM 2433 N N . ARG A 1 316 ? 14.745 -3.759 -28.070 1.00 93.81 316 ARG A N 1
ATOM 2434 C CA . ARG A 1 316 ? 16.020 -3.564 -27.359 1.00 93.81 316 ARG A CA 1
ATOM 2435 C C . ARG A 1 316 ? 17.128 -4.523 -27.817 1.00 93.81 316 ARG A C 1
ATOM 2437 O O . ARG A 1 316 ? 18.281 -4.257 -27.496 1.00 93.81 316 ARG A O 1
ATOM 2444 N N . SER A 1 317 ? 16.805 -5.624 -28.506 1.00 91.88 317 SER A N 1
ATOM 2445 C CA . SER A 1 317 ? 17.796 -6.588 -29.011 1.00 91.88 317 SER A CA 1
ATOM 2446 C C . SER A 1 317 ? 18.406 -6.206 -30.362 1.00 91.88 317 SER A C 1
ATOM 2448 O O . SER A 1 317 ? 19.385 -6.826 -30.778 1.00 91.88 317 SER A O 1
ATOM 2450 N N . LYS A 1 318 ? 17.839 -5.217 -31.063 1.00 93.00 318 LYS A N 1
ATOM 2451 C CA . LYS A 1 318 ? 18.335 -4.784 -32.372 1.00 93.00 318 LYS A CA 1
ATOM 2452 C C . LYS A 1 318 ? 19.642 -4.004 -32.239 1.00 93.00 318 LYS A C 1
ATOM 2454 O O . LYS A 1 318 ? 19.929 -3.426 -31.197 1.00 93.00 318 LYS A O 1
ATOM 2459 N N . GLU A 1 319 ? 20.405 -3.933 -33.328 1.00 91.50 319 GLU A N 1
ATOM 2460 C CA . GLU A 1 319 ? 21.649 -3.150 -33.390 1.00 91.50 319 GLU A CA 1
ATOM 2461 C C . GLU A 1 319 ? 21.402 -1.650 -33.157 1.00 91.50 319 GLU A C 1
ATOM 2463 O O . GLU A 1 319 ? 22.174 -0.992 -32.466 1.00 91.50 319 GLU A O 1
ATOM 2468 N N . ASN A 1 320 ? 20.279 -1.132 -33.671 1.00 92.06 320 ASN A N 1
ATOM 2469 C CA . ASN A 1 320 ? 19.835 0.248 -33.478 1.00 92.06 320 ASN A CA 1
ATOM 2470 C C . ASN A 1 320 ? 18.384 0.276 -32.961 1.00 92.06 320 ASN A C 1
ATOM 2472 O O . ASN A 1 320 ? 17.461 0.436 -33.762 1.00 92.06 320 ASN A O 1
ATOM 2476 N N . PRO A 1 321 ? 18.156 0.079 -31.649 1.00 92.94 321 PRO A N 1
ATOM 2477 C CA . PRO A 1 321 ? 16.817 0.091 -31.067 1.00 92.94 321 PRO A CA 1
ATOM 2478 C C . PRO A 1 321 ? 16.152 1.465 -31.173 1.00 92.94 321 PRO A C 1
ATOM 2480 O O . PRO A 1 321 ? 16.767 2.483 -30.843 1.00 92.94 321 PRO A O 1
ATOM 2483 N N . ASP A 1 322 ? 14.865 1.505 -31.522 1.00 94.00 322 ASP A N 1
ATOM 2484 C CA . ASP A 1 322 ? 14.083 2.737 -31.404 1.00 94.00 322 ASP A CA 1
ATOM 2485 C C . ASP A 1 322 ? 13.777 3.051 -29.922 1.00 94.00 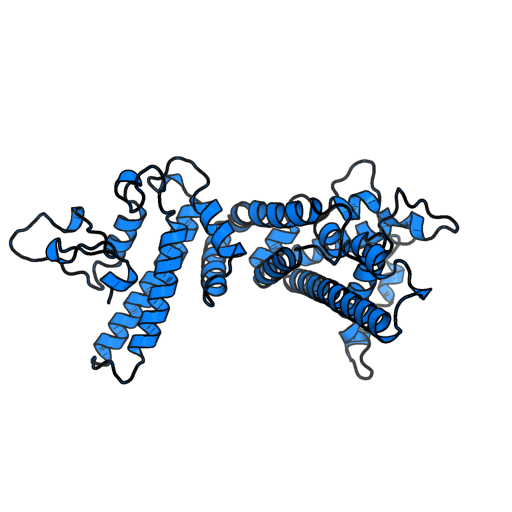322 ASP A C 1
ATOM 2487 O O . ASP A 1 322 ? 13.046 2.349 -29.210 1.00 94.00 322 ASP A O 1
ATOM 2491 N N . MET A 1 323 ? 14.357 4.148 -29.434 1.00 90.75 323 MET A N 1
ATOM 2492 C CA . MET A 1 323 ? 14.207 4.618 -28.054 1.00 90.75 323 MET A CA 1
ATOM 2493 C C . MET A 1 323 ? 12.794 5.131 -27.729 1.00 90.75 323 MET A C 1
ATOM 2495 O O . MET A 1 323 ? 12.464 5.301 -26.554 1.00 90.75 323 MET A O 1
ATOM 2499 N N . ASN A 1 324 ? 11.957 5.384 -28.741 1.00 91.12 324 ASN A N 1
ATOM 2500 C CA . ASN A 1 324 ? 10.584 5.859 -28.553 1.00 91.12 324 ASN A CA 1
ATOM 2501 C C . ASN A 1 324 ? 9.610 4.721 -28.226 1.00 91.12 324 ASN A C 1
ATOM 2503 O O . ASN A 1 324 ? 8.600 4.944 -27.557 1.00 91.12 324 ASN A O 1
ATOM 2507 N N . VAL A 1 325 ? 9.916 3.500 -28.670 1.00 94.31 325 VAL A N 1
ATOM 2508 C CA . VAL A 1 325 ? 9.082 2.314 -28.420 1.00 94.31 325 VAL A CA 1
ATOM 2509 C C . VAL A 1 325 ? 9.609 1.468 -27.264 1.00 94.31 325 VAL A C 1
ATOM 2511 O O . VAL A 1 325 ? 8.834 0.789 -26.593 1.00 94.31 325 VAL A O 1
ATOM 2514 N N . THR A 1 326 ? 10.904 1.531 -26.965 1.00 95.88 326 THR A N 1
ATOM 2515 C CA . THR A 1 326 ? 11.490 0.792 -25.842 1.00 95.88 326 THR A CA 1
ATOM 2516 C C . THR A 1 326 ? 11.265 1.495 -24.504 1.00 95.88 326 THR A C 1
ATOM 2518 O O . THR A 1 326 ? 11.177 2.721 -24.406 1.00 95.88 326 THR A O 1
ATOM 2521 N N . ALA A 1 327 ? 11.170 0.709 -23.433 1.00 95.69 327 ALA A N 1
ATOM 2522 C CA . ALA A 1 327 ? 11.293 1.240 -22.085 1.00 95.69 327 ALA A CA 1
ATOM 2523 C C . ALA A 1 327 ? 12.714 1.773 -21.871 1.00 95.69 327 ALA A C 1
ATOM 2525 O O . ALA A 1 327 ? 13.676 1.345 -22.522 1.00 95.69 327 ALA A O 1
ATOM 2526 N N . THR A 1 328 ? 12.857 2.696 -20.926 1.00 95.12 328 THR A N 1
ATOM 2527 C CA . THR A 1 328 ? 14.146 3.333 -20.657 1.00 95.12 328 THR A CA 1
ATOM 2528 C C . THR A 1 328 ? 15.180 2.323 -20.154 1.00 95.12 328 THR A C 1
ATOM 2530 O O . THR A 1 328 ? 14.861 1.326 -19.502 1.00 95.12 328 THR A O 1
ATOM 2533 N N . ASN A 1 329 ? 16.461 2.617 -20.395 1.00 93.94 329 ASN A N 1
ATOM 2534 C CA . ASN A 1 329 ? 17.557 1.830 -19.822 1.00 93.94 329 ASN A CA 1
ATOM 2535 C C . ASN A 1 329 ? 17.505 1.810 -18.290 1.00 93.94 329 ASN A C 1
ATOM 2537 O O . ASN A 1 329 ? 17.820 0.793 -17.684 1.00 93.94 329 ASN A O 1
ATOM 2541 N N . GLY A 1 330 ? 17.045 2.904 -17.682 1.00 94.44 330 GLY A N 1
ATOM 2542 C CA . GLY A 1 330 ? 16.807 3.001 -16.247 1.00 94.44 330 GLY A CA 1
ATOM 2543 C C . GLY A 1 330 ? 15.874 1.923 -15.708 1.00 94.44 330 GLY A C 1
ATOM 2544 O O . GLY A 1 330 ? 16.234 1.198 -14.780 1.00 94.44 330 GLY A O 1
ATOM 2545 N N . MET A 1 331 ? 14.708 1.775 -16.343 1.00 96.19 331 MET A N 1
ATOM 2546 C CA . MET A 1 331 ? 13.731 0.751 -15.976 1.00 96.19 331 MET A CA 1
ATOM 2547 C C . MET A 1 331 ? 14.313 -0.663 -16.099 1.00 96.19 331 MET A C 1
ATOM 2549 O O . MET A 1 331 ? 14.153 -1.468 -15.183 1.00 96.19 331 MET A O 1
ATOM 2553 N N . PHE A 1 332 ? 15.057 -0.954 -17.172 1.00 96.56 332 PHE A N 1
ATOM 2554 C CA . PHE A 1 332 ? 15.673 -2.272 -17.368 1.00 96.56 332 PHE A CA 1
ATOM 2555 C C . PHE A 1 332 ? 16.828 -2.571 -16.405 1.00 96.56 332 PHE A C 1
ATOM 2557 O O . PHE A 1 332 ? 16.978 -3.719 -15.989 1.00 96.56 332 PHE A O 1
ATOM 2564 N N . VAL A 1 333 ? 17.620 -1.570 -16.010 1.00 95.88 333 VAL A N 1
ATOM 2565 C CA . VAL A 1 333 ? 18.648 -1.731 -14.965 1.00 95.88 333 VAL A CA 1
ATOM 2566 C C . VAL A 1 333 ? 17.994 -2.126 -13.641 1.00 95.88 333 VAL A C 1
ATOM 2568 O O . VAL A 1 333 ? 18.415 -3.096 -13.011 1.00 95.88 333 VAL A O 1
ATOM 2571 N N . ASN A 1 334 ? 16.921 -1.435 -13.252 1.00 97.50 334 ASN A N 1
ATOM 2572 C CA . ASN A 1 334 ? 16.184 -1.758 -12.034 1.00 97.50 334 ASN A CA 1
ATOM 2573 C C . ASN A 1 334 ? 15.506 -3.133 -12.122 1.00 97.50 334 ASN A C 1
ATOM 2575 O O . ASN A 1 334 ? 15.610 -3.920 -11.183 1.00 97.50 334 ASN A O 1
ATOM 2579 N N . LEU A 1 335 ? 14.884 -3.461 -13.260 1.00 97.75 335 LEU A N 1
ATOM 2580 C CA . LEU A 1 335 ? 14.260 -4.766 -13.492 1.00 97.75 335 LEU A CA 1
ATOM 2581 C C . LEU A 1 335 ? 15.285 -5.901 -13.395 1.00 97.75 335 LEU A C 1
ATOM 2583 O O . LEU A 1 335 ? 15.040 -6.904 -12.729 1.00 97.75 335 LEU A O 1
ATOM 2587 N N . THR A 1 336 ? 16.459 -5.722 -14.002 1.00 96.69 336 THR A N 1
ATOM 2588 C CA . THR A 1 336 ? 17.559 -6.692 -13.928 1.00 96.69 336 THR A CA 1
ATOM 2589 C C . THR A 1 336 ? 17.981 -6.917 -12.481 1.00 96.69 336 THR A C 1
ATOM 2591 O O . THR A 1 336 ? 18.152 -8.061 -12.065 1.00 96.69 336 THR A O 1
ATOM 2594 N N . MET A 1 337 ? 18.085 -5.850 -11.682 1.00 96.44 337 MET A N 1
ATOM 2595 C CA . MET A 1 337 ? 18.446 -5.980 -10.272 1.00 96.44 337 MET A CA 1
ATOM 2596 C C . MET A 1 337 ? 17.389 -6.745 -9.461 1.00 96.44 337 MET A C 1
ATOM 2598 O O . MET A 1 337 ? 17.745 -7.594 -8.641 1.00 96.44 337 MET A O 1
ATOM 2602 N N . VAL A 1 338 ? 16.100 -6.495 -9.715 1.00 96.94 338 VAL A N 1
ATOM 2603 C CA . VAL A 1 338 ? 14.993 -7.248 -9.100 1.00 96.94 338 VAL A CA 1
ATOM 2604 C C . VAL A 1 338 ? 15.097 -8.733 -9.452 1.00 96.94 338 VAL A C 1
ATOM 2606 O O . VAL A 1 338 ? 15.080 -9.580 -8.559 1.00 96.94 338 VAL A O 1
ATOM 2609 N N . LEU A 1 339 ? 15.269 -9.064 -10.735 1.00 96.19 339 LEU A N 1
ATOM 2610 C CA . LEU A 1 339 ? 15.395 -10.450 -11.197 1.00 96.19 339 LEU A CA 1
ATOM 2611 C C . LEU A 1 339 ? 16.619 -11.150 -10.585 1.00 96.19 339 LEU A C 1
ATOM 2613 O O . LEU A 1 339 ? 16.509 -12.283 -10.119 1.00 96.19 339 LEU A O 1
ATOM 2617 N N . LEU A 1 340 ? 17.765 -10.467 -10.500 1.00 94.50 340 LEU A N 1
ATOM 2618 C CA . LEU A 1 340 ? 18.964 -10.997 -9.843 1.00 94.50 340 LEU A CA 1
ATOM 2619 C C . LEU A 1 340 ? 18.728 -11.280 -8.352 1.00 94.50 340 LEU A C 1
ATOM 2621 O O . LEU A 1 340 ? 19.134 -12.336 -7.862 1.00 94.50 340 LEU A O 1
ATOM 2625 N N . LYS A 1 341 ? 18.036 -10.384 -7.632 1.00 93.50 341 LYS A N 1
ATOM 2626 C CA . LYS A 1 341 ? 17.669 -10.601 -6.221 1.00 93.50 341 LYS A CA 1
ATOM 2627 C C . LYS A 1 341 ? 16.749 -11.813 -6.054 1.00 93.50 341 LYS A C 1
ATOM 2629 O O . LYS A 1 341 ? 16.981 -12.620 -5.154 1.00 93.50 341 LYS A O 1
ATOM 2634 N N . LEU A 1 342 ? 15.772 -11.998 -6.946 1.00 93.12 342 LEU A N 1
ATOM 2635 C CA . LEU A 1 342 ? 14.901 -13.182 -6.952 1.00 93.12 342 LEU A CA 1
ATOM 2636 C C . LEU A 1 342 ? 15.676 -14.483 -7.227 1.00 93.12 342 LEU A C 1
ATOM 2638 O O . LEU A 1 342 ? 15.346 -15.526 -6.659 1.00 93.12 342 LEU A O 1
ATOM 2642 N N . CYS A 1 343 ? 16.735 -14.423 -8.039 1.00 91.44 343 CYS A N 1
ATOM 2643 C CA . CYS A 1 343 ? 17.631 -15.551 -8.307 1.00 91.44 343 CYS A CA 1
ATOM 2644 C C . CYS A 1 343 ? 18.612 -15.852 -7.158 1.00 91.44 343 CYS A C 1
ATOM 2646 O O . CYS A 1 343 ? 19.123 -16.970 -7.068 1.00 91.44 343 CYS A O 1
ATOM 2648 N N . GLY A 1 344 ? 18.866 -14.903 -6.252 1.00 88.25 344 GLY A N 1
ATOM 2649 C CA . GLY A 1 344 ? 19.837 -15.027 -5.156 1.00 88.25 344 GLY A CA 1
ATOM 2650 C C . GLY A 1 344 ? 19.781 -16.350 -4.368 1.00 88.25 344 GLY A C 1
ATOM 2651 O O . GLY A 1 344 ? 20.824 -16.982 -4.182 1.00 88.25 344 GLY A O 1
ATOM 2652 N N . PRO A 1 345 ? 18.595 -16.851 -3.959 1.00 86.19 345 PRO A N 1
ATOM 2653 C CA . PRO A 1 345 ? 18.472 -18.124 -3.248 1.00 86.19 345 PRO A CA 1
ATOM 2654 C C . PRO A 1 345 ? 18.978 -19.357 -4.016 1.00 86.19 345 PRO A C 1
ATOM 2656 O O . PRO A 1 345 ? 19.275 -20.372 -3.386 1.00 86.19 345 PRO A O 1
ATOM 2659 N N . PHE A 1 346 ? 19.057 -19.305 -5.348 1.00 84.31 346 PHE A N 1
ATOM 2660 C CA . PHE A 1 346 ? 19.521 -20.402 -6.207 1.00 84.31 346 PHE A CA 1
ATOM 2661 C C . PHE A 1 346 ? 21.032 -20.365 -6.436 1.00 84.31 346 PHE A C 1
ATOM 2663 O O . PHE A 1 346 ? 21.647 -21.412 -6.609 1.00 84.31 346 PHE A O 1
ATOM 2670 N N . LEU A 1 347 ? 21.624 -19.170 -6.403 1.00 82.19 347 LEU A N 1
ATOM 2671 C CA . LEU A 1 347 ? 23.022 -18.928 -6.767 1.00 82.19 347 LEU A CA 1
ATOM 2672 C C . LEU A 1 347 ? 24.006 -19.109 -5.601 1.00 82.19 347 LEU A C 1
ATOM 2674 O O . LEU A 1 347 ? 25.217 -19.058 -5.805 1.00 82.19 347 LEU A O 1
ATOM 2678 N N . ALA A 1 348 ? 23.519 -19.308 -4.370 1.00 83.69 348 ALA A N 1
ATOM 2679 C CA . ALA A 1 348 ? 24.404 -19.495 -3.224 1.00 83.69 348 ALA A CA 1
ATOM 2680 C C . ALA A 1 348 ? 25.256 -20.778 -3.390 1.00 83.69 348 ALA A C 1
ATOM 2682 O O . ALA A 1 348 ? 24.688 -21.824 -3.714 1.00 83.69 348 ALA A O 1
ATOM 2683 N N . PRO A 1 349 ? 26.575 -20.759 -3.086 1.00 78.75 349 PRO A N 1
ATOM 2684 C CA . PRO A 1 349 ? 27.506 -21.863 -3.384 1.00 78.75 349 PRO A CA 1
ATOM 2685 C C . PRO A 1 349 ? 27.135 -23.253 -2.835 1.00 78.75 349 PRO A C 1
ATOM 2687 O O . PRO A 1 349 ? 27.702 -24.254 -3.255 1.00 78.75 349 PRO A O 1
ATOM 2690 N N . LYS A 1 350 ? 26.206 -23.333 -1.874 1.00 79.56 350 LYS A N 1
ATOM 2691 C CA . LYS A 1 350 ? 25.710 -24.583 -1.268 1.00 79.56 350 LYS A CA 1
ATOM 2692 C C . LYS A 1 350 ? 24.187 -24.729 -1.368 1.00 79.56 350 LYS A C 1
ATOM 2694 O O . LYS A 1 350 ? 23.576 -25.444 -0.573 1.00 79.56 350 LYS A O 1
ATOM 2699 N N . SER A 1 351 ? 23.545 -24.014 -2.290 1.00 79.12 351 SER A N 1
ATOM 2700 C CA . SER A 1 351 ? 22.090 -24.033 -2.400 1.00 79.12 351 SER A CA 1
ATOM 2701 C C . SER A 1 351 ? 21.592 -25.342 -2.999 1.00 79.12 351 SER A C 1
ATOM 2703 O O . SER A 1 351 ? 21.848 -25.654 -4.158 1.00 79.12 351 SER A O 1
ATOM 2705 N N . LYS A 1 352 ? 20.770 -26.073 -2.241 1.00 82.88 352 LYS A N 1
ATOM 2706 C CA . LYS A 1 352 ? 19.990 -27.199 -2.781 1.00 82.88 352 LYS A CA 1
ATOM 2707 C C . LYS A 1 352 ? 18.870 -26.736 -3.724 1.00 82.88 352 LYS A C 1
ATOM 2709 O O . LYS A 1 352 ? 18.287 -27.555 -4.423 1.00 82.88 352 LYS A O 1
ATOM 2714 N N . LYS A 1 353 ? 18.567 -25.430 -3.763 1.00 84.75 353 LYS A N 1
ATOM 2715 C CA . LYS A 1 353 ? 17.468 -24.876 -4.567 1.00 84.75 353 LYS A CA 1
ATOM 2716 C C . LYS A 1 353 ? 17.777 -24.840 -6.058 1.00 84.75 353 LYS A C 1
ATOM 2718 O O . LYS A 1 353 ? 16.833 -24.790 -6.833 1.00 84.75 353 LYS A O 1
ATOM 2723 N N . ALA A 1 354 ? 19.046 -24.914 -6.471 1.00 79.06 354 ALA A N 1
ATOM 2724 C CA . ALA A 1 354 ? 19.416 -24.968 -7.888 1.00 79.06 354 ALA A CA 1
ATOM 2725 C C . ALA A 1 354 ? 18.704 -26.113 -8.640 1.00 79.06 354 ALA A C 1
ATOM 2727 O O . ALA A 1 354 ? 18.329 -25.951 -9.794 1.00 79.06 354 ALA A O 1
ATOM 2728 N N . GLN A 1 355 ? 18.421 -27.224 -7.951 1.00 81.56 355 GLN A N 1
ATOM 2729 C CA . GLN A 1 355 ? 17.694 -28.380 -8.493 1.00 81.56 355 GLN A CA 1
ATOM 2730 C C . GLN A 1 355 ? 16.226 -28.083 -8.851 1.00 81.56 355 GLN A C 1
ATOM 2732 O O . GLN A 1 355 ? 15.604 -28.851 -9.575 1.00 81.56 355 GLN A O 1
ATOM 2737 N N . LEU A 1 356 ? 15.654 -26.983 -8.348 1.00 86.38 356 LEU A N 1
ATOM 2738 C CA . LEU A 1 356 ? 14.286 -26.562 -8.665 1.00 86.38 356 LEU A CA 1
ATOM 2739 C C . LEU A 1 356 ? 14.184 -25.889 -10.043 1.00 86.38 356 LEU A C 1
ATOM 2741 O O . LEU A 1 356 ? 13.076 -25.681 -10.537 1.00 86.38 356 LEU A O 1
ATOM 2745 N N . ILE A 1 357 ? 15.317 -25.532 -10.658 1.00 84.31 357 ILE A N 1
ATOM 2746 C CA . ILE A 1 357 ? 15.363 -24.975 -12.010 1.00 84.31 357 ILE A CA 1
ATOM 2747 C C . ILE A 1 357 ? 15.170 -26.129 -12.993 1.00 84.31 357 ILE A C 1
ATOM 2749 O O . ILE A 1 357 ? 16.072 -26.933 -13.225 1.00 84.31 357 ILE A O 1
ATOM 2753 N N . LYS A 1 358 ? 13.971 -26.219 -13.569 1.00 84.19 358 LYS A N 1
ATOM 2754 C CA . LYS A 1 358 ? 13.634 -27.253 -14.549 1.00 84.19 358 LYS A CA 1
ATOM 2755 C C . LYS A 1 358 ? 14.240 -26.902 -15.905 1.00 84.19 358 LYS A C 1
ATOM 2757 O O . LYS A 1 358 ? 13.766 -25.985 -16.569 1.00 84.19 358 LYS A O 1
ATOM 2762 N N . THR A 1 359 ? 15.244 -27.655 -16.345 1.00 80.94 359 THR A N 1
ATOM 2763 C CA . THR A 1 359 ? 15.822 -27.532 -17.699 1.00 80.94 359 THR A CA 1
ATOM 2764 C C . THR A 1 359 ? 14.799 -27.854 -18.788 1.00 80.94 359 THR A C 1
ATOM 2766 O O . THR A 1 359 ? 14.832 -27.269 -19.867 1.00 80.94 359 THR A O 1
ATOM 2769 N N . GLU A 1 360 ? 13.829 -28.714 -18.465 1.00 81.00 360 GLU A N 1
ATOM 2770 C CA . GLU A 1 360 ? 12.723 -29.108 -19.341 1.00 81.00 360 GLU A CA 1
ATOM 2771 C C . GLU A 1 360 ? 11.808 -27.947 -19.744 1.00 81.00 360 GLU A C 1
ATOM 2773 O O . GLU A 1 360 ? 11.107 -28.037 -20.750 1.00 81.00 360 GLU A O 1
ATOM 2778 N N . TYR A 1 361 ? 11.846 -26.838 -18.997 1.00 74.69 361 TYR A N 1
ATOM 2779 C CA . TYR A 1 361 ? 11.096 -25.625 -19.311 1.00 74.69 361 TYR A CA 1
ATOM 2780 C C . TYR A 1 361 ? 11.386 -25.134 -20.740 1.00 74.69 361 TYR A C 1
ATOM 2782 O O . TYR A 1 361 ? 10.466 -24.737 -21.451 1.00 74.69 361 TYR A O 1
ATOM 2790 N N . LEU A 1 362 ? 12.632 -25.270 -21.211 1.00 70.00 362 LEU A N 1
ATOM 2791 C CA . LEU A 1 362 ? 13.030 -24.885 -22.569 1.00 70.00 362 LEU A CA 1
ATOM 2792 C C . LEU A 1 362 ? 12.361 -25.737 -23.662 1.00 70.00 362 LEU A C 1
ATOM 2794 O O . LEU A 1 362 ? 12.156 -25.245 -24.764 1.00 70.00 362 LEU A O 1
ATOM 2798 N N . PHE A 1 363 ? 11.962 -26.980 -23.370 1.00 70.25 363 PHE A N 1
ATOM 2799 C CA . PHE A 1 363 ? 11.290 -27.846 -24.349 1.00 70.25 363 PHE A CA 1
ATOM 2800 C C . PHE A 1 363 ? 9.794 -27.541 -24.505 1.00 70.25 363 PHE A C 1
ATOM 2802 O O . PHE A 1 363 ? 9.177 -27.964 -25.481 1.00 70.25 363 PHE A O 1
ATOM 2809 N N . HIS A 1 364 ? 9.187 -26.828 -23.553 1.00 60.34 364 HIS A N 1
ATOM 2810 C CA . HIS A 1 364 ? 7.775 -26.425 -23.610 1.00 60.34 364 HIS A CA 1
ATOM 2811 C C . HIS A 1 364 ? 7.571 -24.997 -24.119 1.00 60.34 364 HIS A C 1
ATOM 2813 O O . HIS A 1 364 ? 6.466 -24.629 -24.522 1.00 60.34 364 HIS A O 1
ATOM 2819 N N . ILE A 1 365 ? 8.632 -24.197 -24.168 1.00 51.25 365 ILE A N 1
ATOM 2820 C CA . ILE A 1 365 ? 8.584 -22.829 -24.662 1.00 51.25 365 ILE A CA 1
ATOM 2821 C C . ILE A 1 365 ? 8.686 -22.836 -26.190 1.00 51.25 365 ILE A C 1
ATOM 2823 O O . ILE A 1 365 ? 9.748 -22.697 -26.775 1.00 51.25 365 ILE A O 1
ATOM 2827 N N . ARG A 1 366 ? 7.530 -22.890 -26.853 1.00 48.53 366 ARG A N 1
ATOM 2828 C CA . ARG A 1 366 ? 7.326 -22.172 -28.129 1.00 48.53 366 ARG A CA 1
ATOM 2829 C C . ARG A 1 366 ? 6.987 -20.683 -27.899 1.00 48.53 366 ARG A C 1
ATOM 2831 O O . ARG A 1 366 ? 6.537 -20.011 -28.820 1.00 48.53 366 ARG A O 1
ATOM 2838 N N . MET A 1 367 ? 7.156 -20.183 -26.668 1.00 45.94 367 MET A N 1
ATOM 2839 C CA . MET A 1 367 ? 6.774 -18.830 -26.227 1.00 45.94 367 MET A CA 1
ATOM 2840 C C . MET A 1 367 ? 7.899 -17.781 -26.293 1.00 45.94 367 MET A C 1
ATOM 2842 O O . MET A 1 367 ? 7.595 -16.595 -26.253 1.00 45.94 367 MET A O 1
ATOM 2846 N N . ILE A 1 368 ? 9.169 -18.179 -26.422 1.00 48.56 368 ILE A N 1
ATOM 2847 C CA . ILE A 1 368 ? 10.311 -17.251 -26.576 1.00 48.56 368 ILE A CA 1
ATOM 2848 C C . ILE A 1 368 ? 10.812 -17.217 -28.037 1.00 48.56 368 ILE A C 1
ATOM 2850 O O . ILE A 1 368 ? 11.389 -16.223 -28.459 1.00 48.56 368 ILE A O 1
ATOM 2854 N N . ASP A 1 369 ? 10.466 -18.218 -28.856 1.00 41.78 369 ASP A N 1
ATOM 2855 C CA . ASP A 1 369 ? 10.907 -18.350 -30.258 1.00 41.78 369 ASP A CA 1
ATOM 2856 C C . ASP A 1 369 ? 9.953 -17.710 -31.292 1.00 41.78 369 ASP A C 1
ATOM 2858 O O . ASP A 1 369 ? 9.789 -18.203 -32.408 1.00 41.78 369 ASP A O 1
ATOM 2862 N N . ARG A 1 370 ? 9.296 -16.599 -30.946 1.00 38.47 370 ARG A N 1
ATOM 2863 C CA . ARG A 1 370 ? 8.664 -15.708 -31.943 1.00 38.47 370 ARG A CA 1
ATOM 2864 C C . ARG A 1 370 ? 9.222 -14.287 -31.846 1.00 38.47 370 ARG A C 1
ATOM 2866 O O . ARG A 1 370 ? 8.455 -13.326 -31.847 1.00 38.47 370 ARG A O 1
ATOM 2873 N N . LEU A 1 371 ? 10.543 -14.191 -31.704 1.00 38.31 371 LEU A N 1
ATOM 2874 C CA . LEU A 1 371 ? 11.307 -12.958 -31.896 1.00 38.31 371 LEU A CA 1
ATOM 2875 C C . LEU A 1 371 ? 11.763 -12.840 -33.348 1.00 38.31 371 LEU A C 1
ATOM 2877 O O . LEU A 1 371 ? 12.253 -13.859 -33.885 1.00 38.31 371 LEU A O 1
#

Organism: NCBI:txid4796

InterPro domains:
  IPR019474 Ubiquitin conjugation factor E4, core [PF10408] (237-364)
  IPR045132 Ubiquitin conjugation factor E4 [PTHR13931] (1-364)

Sequence (371 aa):
MLQRVLHVTLSPANSSSELLLLPQFAAENEAQDVILSAANASEVLYSRVIMNPSDLPGGAQHPLAAVAYLEQVFYRCRDEMQKLQSSFVRLSAEKKQEAQDCLSSIREMCINYSATALTDPEIFPFEVGTINTDALEKIVRLQANAQTPEFVDGVVAELEGNGATLTVFAPIFQKLLSELFLINPPSLMSNFYNNMYILTVLCRNKALAMAFTQIPGFLLTPGPPMTGRRLQDATALGLLLRFSCNQDPAITQMFTNITKRTKNDVDNSILTIRNKLDSVQSTVSDIVTLLLKAGGPAREHVLAWLEQAIQVNAERSKENPDMNVTATNGMFVNLTMVLLKLCGPFLAPKSKKAQLIKTEYLFHIRMIDRL

pLDDT: mean 89.88, std 10.77, range [38.31, 98.44]

Foldseek 3Di:
DLCQLLLEDCDPVPDDPRYQHDPVSNDDDPPDRDGDDLVCSLVVLLCVQQDAQQSDVVGPVDGDHSLLSLVSSLVSLVVVLVVLPDPPDPDDPVVSVSSNVSSVVSNLVSLQVLLCCQVPVVSHNDPPDCNSLVSLLCLLLPVVDPCSLVSVLSNLVNCVVVVCNLVSCLVSLVVLLVVLLVCPPAELPDPNLSSLVSLLSQLLRLSSLLSNLVHQQQADDDDPPLFQQCLLNRHSLSSLQQHACPPHVVLVVQCPPVVPDDPVSVVVSVVVRVVSLVSSLVSSLSSLVSQCVSDDVSVVSSVNSVLSNCVNQVQVPDPDRDPVRHHDPSSVVSVVSSVVVVCVQLPPPPRPCVVVPDPCVVVPPPPVPPD